Protein AF-A0A2V6W344-F1 (afdb_monomer)

Secondary structure (DSSP, 8-state):
--STT--S---PPP-----PPP-----------------------------------PPPPPP---------------------PPPPP-HHHHHHHHHHHS--SS-HHHHHTT--GGGTT-B-TT-SSBHHHHHHHHHHHHHHHHHHHH-TT--PPPTTGGGS--TT----HHHHHHHHHHHHHHHHHHHHHHH-TTS-SSSBPGGGTT-BHHHHHHHHHHHHHHHHHHHHHHHHHTT-S-TT-TT-

Sequence (248 aa):
MKCWTRSLTRSRSWSVNSAVSPFAARKMCPTTPRCVRTVRLQTRSRVASTNSTSDSSRQPWPSCMRRRDCCGDDVSRGDHAMAKAMPKMDARRLIHEVFTTESSHMSLDEAVADFPVGSINAKTPNVPFSFWHILEHIRIAQTDLLEYVQNAKHVSPSWPDGYWPKPDATTDAAGWKRTIATIKKDLKRIDQLLADPKVDIFAPVPFANGKSVLRCVFLAIDHNSYHLGEFGILRQTMNLWPRNRKDA

Foldseek 3Di:
DVPVPDPDPDDDDDDDPPDDDDDDDDDDDDDDDDDDDDDDDDDDDDDDDDDDDDDDDDDDDDDDDDDDDDDDDDDPPDPPPPPPPDPPPDVLVVVLCCLPPVDLPDDPCRLCPQFDQVQQQPAFPPGLGGLVQLLQLLLLLLVQLQCLQVPLPDDRADPPVRSTDDSPDDDGPVSSVVSSVSSVVSSVVLSVQSPDPVAPQCFQRVSNVGDGVVRSSVVSCVSNSVSSVVSNVSCVVVVRDDPPDPPD

Nearest PDB structures (foldseek):
  3cex-assembly1_A  TM=5.814E-01  e=1.372E-01  Enterococcus faecalis V583
  2rd9-assembly3_B  TM=4.451E-01  e=3.361E-01  Halalkalibacterium halodurans C-125
  5jo7-assembly1_A  TM=3.753E-01  e=9.801E+00  Hyoscyamus muticus

Mean predicted aligned error: 16.43 Å

Structure (mmCIF, N/CA/C/O backbone):
data_AF-A0A2V6W344-F1
#
_entry.id   AF-A0A2V6W344-F1
#
loop_
_atom_site.group_PDB
_atom_site.id
_atom_site.type_symbol
_atom_site.label_atom_id
_atom_site.label_alt_id
_atom_site.label_comp_id
_atom_site.label_asym_id
_atom_site.label_entity_id
_atom_site.label_seq_id
_atom_site.pdbx_PDB_ins_code
_atom_site.Cartn_x
_atom_site.Cartn_y
_atom_site.Cartn_z
_atom_site.occupancy
_atom_site.B_iso_or_equiv
_atom_site.auth_seq_id
_atom_site.auth_comp_id
_atom_site.auth_asym_id
_atom_site.auth_atom_id
_atom_site.pdbx_PDB_model_num
ATOM 1 N N . MET A 1 1 ? 3.906 6.774 16.914 1.00 48.97 1 MET A N 1
ATOM 2 C CA . MET A 1 1 ? 3.543 7.684 15.798 1.00 48.97 1 MET A CA 1
ATOM 3 C C . MET A 1 1 ? 4.056 9.120 15.993 1.00 48.97 1 MET A C 1
ATOM 5 O O . MET A 1 1 ? 3.271 10.008 16.302 1.00 48.97 1 MET A O 1
ATOM 9 N N . LYS A 1 2 ? 5.357 9.392 15.801 1.00 41.91 2 LYS A N 1
ATOM 10 C CA . LYS A 1 2 ? 5.852 10.788 15.697 1.00 41.91 2 LYS A CA 1
ATOM 11 C C . LYS A 1 2 ? 5.675 11.383 14.286 1.00 41.91 2 LYS A C 1
ATOM 13 O O . LYS A 1 2 ? 5.818 12.589 14.131 1.00 41.91 2 LYS A O 1
ATOM 18 N N . CYS A 1 3 ? 5.379 10.559 13.272 1.00 48.75 3 CYS A N 1
ATOM 19 C CA . CYS A 1 3 ? 5.330 10.994 11.874 1.00 48.75 3 CYS A CA 1
ATOM 20 C C . CYS A 1 3 ? 3.918 11.333 11.365 1.00 48.75 3 CYS A C 1
ATOM 22 O O . CYS A 1 3 ? 3.695 12.459 10.939 1.00 48.75 3 CYS A O 1
ATOM 24 N N . TRP A 1 4 ? 2.937 10.437 11.506 1.00 50.91 4 TRP A N 1
ATOM 25 C CA . TRP A 1 4 ? 1.566 10.631 10.994 1.00 50.91 4 TRP A CA 1
ATOM 26 C C . TRP A 1 4 ? 0.723 11.708 11.713 1.00 50.91 4 TRP A C 1
ATOM 28 O O . TRP A 1 4 ? -0.488 11.831 11.515 1.00 50.91 4 TRP A O 1
ATOM 38 N N . THR A 1 5 ? 1.348 12.453 12.619 1.00 46.34 5 THR A N 1
ATOM 39 C CA . THR A 1 5 ? 0.768 13.565 13.380 1.00 46.34 5 THR A CA 1
ATOM 40 C C . THR A 1 5 ? 1.392 14.912 13.014 1.00 46.34 5 THR A C 1
ATOM 42 O O . THR A 1 5 ? 0.962 15.930 13.555 1.00 46.34 5 THR A O 1
ATOM 45 N N . ARG A 1 6 ? 2.383 14.960 12.108 1.00 37.19 6 ARG A N 1
ATOM 46 C CA . ARG A 1 6 ? 3.096 16.198 11.768 1.00 37.19 6 ARG A CA 1
ATOM 47 C C . ARG A 1 6 ? 2.658 16.747 10.408 1.00 37.19 6 ARG A C 1
ATOM 49 O O . ARG A 1 6 ? 2.927 16.157 9.371 1.00 37.19 6 ARG A O 1
ATOM 56 N N . SER A 1 7 ? 1.996 17.901 10.465 1.00 32.28 7 SER A N 1
ATOM 57 C CA . SER A 1 7 ? 1.601 18.752 9.338 1.00 32.28 7 SER A CA 1
ATOM 58 C C . SER A 1 7 ? 2.765 19.054 8.374 1.00 32.28 7 SER A C 1
ATOM 60 O O . SER A 1 7 ? 3.912 19.173 8.810 1.00 32.28 7 SER A O 1
ATOM 62 N N . LEU A 1 8 ? 2.419 19.192 7.087 1.00 30.91 8 LEU A N 1
ATOM 63 C CA . LEU A 1 8 ? 3.160 19.446 5.830 1.00 30.91 8 LEU A CA 1
ATOM 64 C C . LEU A 1 8 ? 4.379 20.410 5.858 1.00 30.91 8 LEU A C 1
ATOM 66 O O . LEU A 1 8 ? 4.513 21.285 5.009 1.00 30.91 8 LEU A O 1
ATOM 70 N N . THR A 1 9 ? 5.319 20.277 6.792 1.00 31.09 9 THR A N 1
ATOM 71 C CA . THR A 1 9 ? 6.474 21.194 6.896 1.00 31.09 9 THR A CA 1
ATOM 72 C C . THR A 1 9 ? 7.769 20.476 7.272 1.00 31.09 9 THR A C 1
ATOM 74 O O . THR A 1 9 ? 8.367 20.731 8.315 1.00 31.09 9 THR A O 1
ATOM 77 N N . ARG A 1 10 ? 8.231 19.556 6.416 1.00 31.69 10 ARG A N 1
ATOM 78 C CA . ARG A 1 10 ? 9.669 19.316 6.158 1.00 31.69 10 ARG A CA 1
ATOM 79 C C . ARG A 1 10 ? 9.849 18.205 5.127 1.00 31.69 10 ARG A C 1
ATOM 81 O O . ARG A 1 10 ? 9.968 17.035 5.475 1.00 31.69 10 ARG A O 1
ATOM 88 N N . SER A 1 11 ? 9.963 18.589 3.862 1.00 32.84 11 SER A N 1
ATOM 89 C CA . SER A 1 11 ? 10.699 17.797 2.881 1.00 32.84 11 SER A CA 1
ATOM 90 C C . SER A 1 11 ? 12.162 17.739 3.331 1.00 32.84 11 SER A C 1
ATOM 92 O O . SER A 1 11 ? 12.839 18.770 3.372 1.00 32.84 11 SER A O 1
ATOM 94 N N . ARG A 1 12 ? 12.665 16.564 3.717 1.00 39.50 12 ARG A N 1
ATOM 95 C CA . ARG A 1 12 ? 14.115 16.359 3.786 1.00 39.50 12 ARG A CA 1
ATOM 96 C C . ARG A 1 12 ? 14.586 15.918 2.409 1.00 39.50 12 ARG A C 1
ATOM 98 O O . ARG A 1 12 ? 14.180 14.880 1.904 1.00 39.50 12 ARG A O 1
ATOM 105 N N . SER A 1 13 ? 15.426 16.763 1.827 1.00 33.03 13 SER A N 1
ATOM 106 C CA . SER A 1 13 ? 16.274 16.476 0.682 1.00 33.03 13 SER A CA 1
ATOM 107 C C . SER A 1 13 ? 17.075 15.203 0.929 1.00 33.03 13 SER A C 1
ATOM 109 O O . SER A 1 13 ? 17.738 15.074 1.961 1.00 33.03 13 SER A O 1
ATOM 111 N N . TRP A 1 14 ? 17.050 14.300 -0.042 1.00 34.78 14 TRP A N 1
ATOM 112 C CA . TRP A 1 14 ? 18.034 13.237 -0.153 1.00 34.78 14 TRP A CA 1
ATOM 113 C C . TRP A 1 14 ? 19.400 13.898 -0.365 1.00 34.78 14 TRP A C 1
ATOM 115 O O . TRP A 1 14 ? 19.587 14.645 -1.325 1.00 34.78 14 TRP A O 1
ATOM 125 N N . SER A 1 15 ? 20.339 13.699 0.559 1.00 28.23 15 SER A N 1
ATOM 126 C CA . SER A 1 15 ? 21.710 14.177 0.386 1.00 28.23 15 SER A CA 1
ATOM 127 C C . SER A 1 15 ? 22.373 13.373 -0.729 1.00 28.23 15 SER A C 1
ATOM 129 O O . SER A 1 15 ? 22.660 12.189 -0.568 1.00 28.23 15 SER A O 1
ATOM 131 N N . VAL A 1 16 ? 22.602 14.022 -1.868 1.00 32.81 16 VAL A N 1
ATOM 132 C CA . VAL A 1 16 ? 23.397 13.478 -2.968 1.00 32.81 16 VAL A CA 1
ATOM 133 C C . VAL A 1 16 ? 24.867 13.651 -2.586 1.00 32.81 16 VAL A C 1
ATOM 135 O O . VAL A 1 16 ? 25.392 14.761 -2.620 1.00 32.81 16 VAL A O 1
ATOM 138 N N . ASN A 1 17 ? 25.536 12.573 -2.179 1.00 28.73 17 ASN A N 1
ATOM 139 C CA . ASN A 1 17 ? 26.995 12.575 -2.082 1.00 28.73 17 ASN A CA 1
ATOM 140 C C . ASN A 1 17 ? 27.566 12.425 -3.496 1.00 28.73 17 ASN A C 1
ATOM 142 O O . ASN A 1 17 ? 27.770 11.315 -3.983 1.00 28.73 17 ASN A O 1
ATOM 146 N N . SER A 1 18 ? 27.818 13.551 -4.161 1.00 33.84 18 SER A N 1
ATOM 147 C CA . SER A 1 18 ? 28.642 13.581 -5.369 1.00 33.84 18 SER A CA 1
ATOM 148 C C . SER A 1 18 ? 30.110 13.468 -4.965 1.00 33.84 18 SER A C 1
ATOM 150 O O . SER A 1 18 ? 30.745 14.460 -4.611 1.00 33.84 18 SER A O 1
ATOM 152 N N . ALA A 1 19 ? 30.656 12.254 -5.005 1.00 30.78 19 ALA A N 1
ATOM 153 C CA . ALA A 1 19 ? 32.098 12.057 -4.998 1.00 30.78 19 ALA A CA 1
ATOM 154 C C . ALA A 1 19 ? 32.647 12.474 -6.371 1.00 30.78 19 ALA A C 1
ATOM 156 O O . ALA A 1 19 ? 32.418 11.809 -7.380 1.00 30.78 19 ALA A O 1
ATOM 157 N N . VAL A 1 20 ? 33.336 13.614 -6.410 1.00 33.03 20 VAL A N 1
ATOM 158 C CA . VAL A 1 20 ? 34.074 14.093 -7.582 1.00 33.03 20 VAL A CA 1
ATOM 159 C C . VAL A 1 20 ? 35.425 13.378 -7.603 1.00 33.03 20 VAL A C 1
ATOM 161 O O . VAL A 1 20 ? 36.194 13.498 -6.653 1.00 33.03 20 VAL A O 1
ATOM 164 N N . SER A 1 21 ? 35.715 12.645 -8.677 1.00 30.48 21 SER A N 1
ATOM 165 C CA . SER A 1 21 ? 37.052 12.104 -8.951 1.00 30.48 21 SER A CA 1
ATOM 166 C C . SER A 1 21 ? 37.760 12.994 -9.986 1.00 30.48 21 SER A C 1
ATOM 168 O O . SER A 1 21 ? 37.098 13.426 -10.936 1.00 30.48 21 SER A O 1
ATOM 170 N N . PRO A 1 22 ? 39.060 13.316 -9.836 1.00 34.31 22 PRO A N 1
ATOM 171 C CA . PRO A 1 22 ? 39.751 14.246 -10.720 1.00 34.31 22 PRO A CA 1
ATOM 172 C C . PRO A 1 22 ? 40.396 13.499 -11.893 1.00 34.31 22 PRO A C 1
ATOM 174 O O . PRO A 1 22 ? 41.110 12.520 -11.694 1.00 34.31 22 PRO A O 1
ATOM 177 N N . PHE A 1 23 ? 40.211 13.989 -13.120 1.00 30.78 23 PHE A N 1
ATOM 178 C CA . PHE A 1 23 ? 41.082 13.619 -14.236 1.00 30.78 23 PHE A CA 1
ATOM 179 C C . PHE A 1 23 ? 41.484 14.834 -15.071 1.00 30.78 23 PHE A C 1
ATOM 181 O O . PHE A 1 23 ? 40.772 15.830 -15.175 1.00 30.78 23 PHE A O 1
ATOM 188 N N . ALA A 1 24 ? 42.705 14.721 -15.580 1.00 31.44 24 ALA A N 1
ATOM 189 C CA . ALA A 1 24 ? 43.621 15.774 -15.964 1.00 31.44 24 ALA A CA 1
ATOM 190 C C . ALA A 1 24 ? 43.233 16.634 -17.179 1.00 31.44 24 ALA A C 1
ATOM 192 O O . ALA A 1 24 ? 42.532 16.230 -18.103 1.00 31.44 24 ALA A O 1
ATOM 193 N N . ALA A 1 25 ? 43.831 17.824 -17.153 1.00 29.73 25 ALA A N 1
ATOM 194 C CA . ALA A 1 25 ? 43.866 18.885 -18.144 1.00 29.73 25 ALA A CA 1
ATOM 195 C C . ALA A 1 25 ? 44.101 18.455 -19.606 1.00 29.73 25 ALA A C 1
ATOM 197 O O . ALA A 1 25 ? 45.044 17.727 -19.917 1.00 29.73 25 ALA A O 1
ATOM 198 N N . ARG A 1 26 ? 43.375 19.108 -20.525 1.00 35.50 26 ARG A N 1
ATOM 199 C CA . ARG A 1 26 ? 43.904 19.500 -21.840 1.00 35.50 26 ARG A CA 1
ATOM 200 C C . ARG A 1 26 ? 43.559 20.959 -22.145 1.00 35.50 26 ARG A C 1
ATOM 202 O O . ARG A 1 26 ? 42.475 21.441 -21.844 1.00 35.50 26 ARG A O 1
ATOM 209 N N . LYS A 1 27 ? 44.565 21.644 -22.691 1.00 34.59 27 LYS A N 1
ATOM 210 C CA . LYS A 1 27 ? 44.646 23.075 -23.008 1.00 34.59 27 LYS A CA 1
ATOM 211 C C . LYS A 1 27 ? 43.749 23.453 -24.193 1.00 34.59 27 LYS A C 1
ATOM 213 O O . LYS A 1 27 ? 43.779 22.751 -25.195 1.00 34.59 27 LYS A O 1
ATOM 218 N N . MET A 1 28 ? 43.118 24.627 -24.130 1.00 29.11 28 MET A N 1
ATOM 219 C CA . MET A 1 28 ? 42.847 25.495 -25.288 1.00 29.11 28 MET A CA 1
ATOM 220 C C . MET A 1 28 ? 42.706 26.955 -24.823 1.00 29.11 28 MET A C 1
ATOM 222 O O . MET A 1 28 ? 42.195 27.231 -23.742 1.00 29.11 28 MET A O 1
ATOM 226 N N . CYS A 1 29 ? 43.229 27.870 -25.633 1.00 29.61 29 CYS A N 1
ATOM 227 C CA . CYS A 1 29 ? 43.354 29.324 -25.451 1.00 29.61 29 CYS A CA 1
ATOM 228 C C . CYS A 1 29 ? 42.866 29.980 -26.775 1.00 29.61 29 CYS A C 1
ATOM 230 O O . CYS A 1 29 ? 42.893 29.275 -27.784 1.00 29.61 29 CYS A O 1
ATOM 232 N N . PRO A 1 30 ? 42.616 31.302 -26.896 1.00 48.22 30 PRO A N 1
ATOM 233 C CA . PRO A 1 30 ? 41.660 32.162 -26.175 1.00 48.22 30 PRO A CA 1
ATOM 234 C C . PRO A 1 30 ? 40.741 33.019 -27.111 1.00 48.22 30 PRO A C 1
ATOM 236 O O . PRO A 1 30 ? 40.926 33.042 -28.322 1.00 48.22 30 PRO A O 1
ATOM 239 N N . THR A 1 31 ? 39.847 33.830 -26.499 1.00 34.75 31 THR A N 1
ATOM 240 C CA . THR A 1 31 ? 39.093 35.025 -27.016 1.00 34.75 31 THR A CA 1
ATOM 241 C C . THR A 1 31 ? 37.870 34.762 -27.931 1.00 3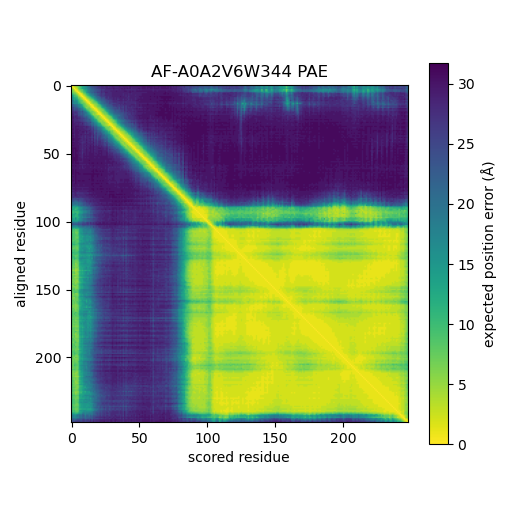4.75 31 THR A C 1
ATOM 243 O O . THR A 1 31 ? 37.946 33.894 -28.781 1.00 34.75 31 THR A O 1
ATOM 246 N N . THR A 1 32 ? 36.684 35.407 -27.869 1.00 35.38 32 THR A N 1
ATOM 247 C CA . THR A 1 32 ? 36.181 36.750 -27.435 1.00 35.38 32 THR A CA 1
ATOM 248 C C . THR A 1 32 ? 34.623 36.713 -27.181 1.00 35.38 32 THR A C 1
ATOM 250 O O . THR A 1 32 ? 34.060 35.622 -27.234 1.00 35.38 32 THR A O 1
ATOM 253 N N . PRO A 1 33 ? 33.900 37.805 -26.791 1.00 42.31 33 PRO A N 1
ATOM 254 C CA . PRO A 1 33 ? 32.984 37.793 -25.634 1.00 42.31 33 PRO A CA 1
ATOM 255 C C . PRO A 1 33 ? 31.452 37.704 -25.862 1.00 42.31 33 PRO A C 1
ATOM 257 O O . PRO A 1 33 ? 30.905 37.941 -26.933 1.00 42.31 33 PRO A O 1
ATOM 260 N N . ARG A 1 34 ? 30.790 37.436 -24.723 1.00 33.56 34 ARG A N 1
ATOM 261 C CA . ARG A 1 34 ? 29.357 37.478 -24.358 1.00 33.56 34 ARG A CA 1
ATOM 262 C C . ARG A 1 34 ? 28.524 38.635 -24.936 1.00 33.56 34 ARG A C 1
ATOM 264 O O . ARG A 1 34 ? 28.880 39.797 -24.777 1.00 33.56 34 ARG A O 1
ATOM 271 N N . CYS A 1 35 ? 27.281 38.309 -25.307 1.00 29.59 35 CYS A N 1
ATOM 272 C CA . CYS A 1 35 ? 26.122 39.199 -25.185 1.00 29.59 35 CYS A CA 1
ATOM 273 C C . CYS A 1 35 ? 25.110 38.551 -24.219 1.00 29.59 35 CYS A C 1
ATOM 275 O O . CYS A 1 35 ? 24.484 37.545 -24.546 1.00 29.59 35 CYS A O 1
ATOM 277 N N . VAL A 1 36 ? 24.998 39.076 -22.994 1.00 35.88 36 VAL A N 1
ATOM 278 C CA . VAL A 1 36 ? 24.001 38.648 -21.997 1.00 35.88 36 VAL A CA 1
ATOM 279 C C . VAL A 1 36 ? 22.926 39.724 -21.945 1.00 35.88 36 VAL A C 1
ATOM 281 O O . VAL A 1 36 ? 23.195 40.854 -21.545 1.00 35.88 36 VAL A O 1
ATOM 284 N N . ARG A 1 37 ? 21.706 39.375 -22.353 1.00 33.53 37 ARG A N 1
ATOM 285 C CA . ARG A 1 37 ? 20.537 40.249 -22.263 1.00 33.53 37 ARG A CA 1
ATOM 286 C C . ARG A 1 37 ? 19.910 40.057 -20.880 1.00 33.53 37 ARG A C 1
ATOM 288 O O . ARG A 1 37 ? 19.351 39.007 -20.583 1.00 33.53 37 ARG A O 1
ATOM 295 N N . THR A 1 38 ? 20.059 41.050 -20.012 1.00 36.12 38 THR A N 1
ATOM 296 C CA . THR A 1 38 ? 19.431 41.100 -18.689 1.00 36.12 38 THR A CA 1
ATOM 297 C C . THR A 1 38 ? 17.943 41.423 -18.828 1.00 36.12 38 THR A C 1
ATOM 299 O O . THR A 1 38 ? 17.567 42.455 -19.379 1.00 36.12 38 THR A O 1
ATOM 302 N N . VAL A 1 39 ? 17.076 40.552 -18.305 1.00 36.91 39 VAL A N 1
ATOM 303 C CA . VAL A 1 39 ? 15.659 40.868 -18.073 1.00 36.91 39 VAL A CA 1
ATOM 304 C C . VAL A 1 39 ? 15.537 41.376 -16.639 1.00 36.91 39 VAL A C 1
ATOM 306 O O . VAL A 1 39 ? 15.785 40.647 -15.682 1.00 36.91 39 VAL A O 1
ATOM 309 N N . ARG A 1 40 ? 15.205 42.661 -16.492 1.00 35.19 40 ARG A N 1
ATOM 310 C CA . ARG A 1 40 ? 15.004 43.331 -15.204 1.00 35.19 40 ARG A CA 1
ATOM 311 C C . ARG A 1 40 ? 13.533 43.180 -14.805 1.00 35.19 40 ARG A C 1
ATOM 313 O O . ARG A 1 40 ? 12.674 43.839 -15.380 1.00 35.19 40 ARG A O 1
ATOM 320 N N . LEU A 1 41 ? 13.243 42.318 -13.832 1.00 35.22 41 LEU A N 1
ATOM 321 C CA . LEU A 1 41 ? 11.931 42.253 -13.178 1.00 35.22 41 LEU A CA 1
ATOM 322 C C . LEU A 1 41 ? 11.770 43.484 -12.273 1.00 35.22 41 LEU A C 1
ATOM 324 O O . LEU A 1 41 ? 12.526 43.664 -11.321 1.00 35.22 41 LEU A O 1
ATOM 328 N N . GLN A 1 42 ? 10.808 44.352 -12.589 1.00 35.69 42 GLN A N 1
ATOM 329 C CA . GLN A 1 42 ? 10.379 45.430 -11.697 1.00 35.69 42 GLN A CA 1
ATOM 330 C C . GLN A 1 42 ? 9.402 44.866 -10.662 1.00 35.69 42 GLN A C 1
ATOM 332 O O . GLN A 1 42 ? 8.286 44.475 -10.995 1.00 35.69 42 GLN A O 1
ATOM 337 N N . THR A 1 43 ? 9.806 44.862 -9.396 1.00 35.62 43 THR A N 1
ATOM 338 C CA . THR A 1 43 ? 8.914 44.684 -8.251 1.00 35.62 43 THR A CA 1
ATOM 339 C C . THR A 1 43 ? 8.293 46.037 -7.897 1.00 35.62 43 THR A C 1
ATOM 341 O O . THR A 1 43 ? 8.991 47.000 -7.584 1.00 35.62 43 THR A O 1
ATOM 344 N N . ARG A 1 44 ? 6.960 46.143 -7.957 1.00 35.00 44 ARG A N 1
ATOM 345 C CA . ARG A 1 44 ? 6.225 47.271 -7.368 1.00 35.00 44 ARG A CA 1
ATOM 346 C C . ARG A 1 44 ? 5.773 46.880 -5.964 1.00 35.00 44 ARG A C 1
ATOM 348 O O . ARG A 1 44 ? 4.747 46.231 -5.806 1.00 35.00 44 ARG A O 1
ATOM 355 N N . SER A 1 45 ? 6.519 47.325 -4.957 1.00 32.56 45 SER A N 1
ATOM 356 C CA . SER A 1 45 ? 6.004 47.480 -3.595 1.00 32.56 45 SER A CA 1
ATOM 357 C C . SER A 1 45 ? 5.307 48.835 -3.489 1.00 32.56 45 SER A C 1
ATOM 359 O O . SER A 1 45 ? 5.911 49.867 -3.780 1.00 32.56 45 SER A O 1
ATOM 361 N N . ARG A 1 46 ? 4.048 48.852 -3.046 1.00 33.34 46 ARG A N 1
ATOM 362 C CA . ARG A 1 46 ? 3.437 50.039 -2.437 1.00 33.34 46 ARG A CA 1
ATOM 363 C C . ARG A 1 46 ? 3.000 49.672 -1.028 1.00 33.34 46 ARG A C 1
ATOM 365 O O . ARG A 1 46 ? 2.057 48.916 -0.840 1.00 33.34 46 ARG A O 1
ATOM 372 N N . VAL A 1 47 ? 3.731 50.219 -0.065 1.00 35.19 47 VAL A N 1
ATOM 373 C CA . VAL A 1 47 ? 3.314 50.375 1.327 1.00 35.19 47 VAL A CA 1
ATOM 374 C C . VAL A 1 47 ? 2.669 51.754 1.435 1.00 35.19 47 VAL A C 1
ATOM 376 O O . VAL A 1 47 ? 3.239 52.727 0.944 1.00 35.19 47 VAL A O 1
ATOM 379 N N . ALA A 1 48 ? 1.513 51.838 2.089 1.00 34.62 48 ALA A N 1
ATOM 380 C CA . ALA A 1 48 ? 0.976 53.085 2.619 1.00 34.62 48 ALA A CA 1
ATOM 381 C C . ALA A 1 48 ? 0.394 52.831 4.022 1.00 34.62 48 ALA A C 1
ATOM 383 O O . ALA A 1 48 ? -0.673 52.2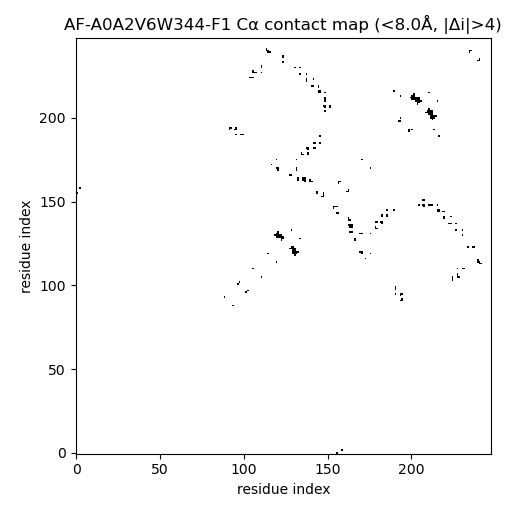50 4.188 1.00 34.62 48 ALA A O 1
ATOM 384 N N . SER A 1 49 ? 1.188 53.245 5.008 1.00 32.81 49 SER A N 1
ATOM 385 C CA . SER A 1 49 ? 0.830 53.819 6.319 1.00 32.81 49 SER A CA 1
ATOM 386 C C . SER A 1 49 ? -0.224 54.942 6.131 1.00 32.81 49 SER A C 1
ATOM 388 O O . SER A 1 49 ? -0.199 55.565 5.076 1.00 32.81 49 SER A O 1
ATOM 390 N N . THR A 1 50 ? -1.157 55.342 7.009 1.00 35.66 50 THR A N 1
ATOM 391 C CA . THR A 1 50 ? -1.405 55.188 8.458 1.00 35.66 50 THR A CA 1
ATOM 392 C C . THR A 1 50 ? -2.795 55.771 8.802 1.00 35.66 50 THR A C 1
ATOM 394 O O . THR A 1 50 ? -3.244 56.691 8.129 1.00 35.66 50 THR A O 1
ATOM 397 N N . ASN A 1 51 ? -3.348 55.306 9.929 1.00 32.97 51 ASN A N 1
ATOM 398 C CA . ASN A 1 51 ? -4.177 55.981 10.950 1.00 32.97 51 ASN A CA 1
ATOM 399 C C . ASN A 1 51 ? -5.613 56.509 10.705 1.00 32.97 51 ASN A C 1
ATOM 401 O O . ASN A 1 51 ? -5.844 57.518 10.057 1.00 32.97 51 ASN A O 1
ATOM 405 N N . SER A 1 52 ? -6.518 55.853 11.454 1.00 33.28 52 SER A N 1
ATOM 406 C CA . SER A 1 52 ? -7.550 56.361 12.383 1.00 33.28 52 SER A CA 1
ATOM 407 C C . SER A 1 52 ? -8.530 57.451 11.940 1.00 33.28 52 SER A C 1
ATOM 409 O O . SER A 1 52 ? -8.148 58.596 11.737 1.00 33.28 52 SER A O 1
ATOM 411 N N . THR A 1 53 ? -9.824 57.154 12.060 1.00 35.53 53 THR A N 1
ATOM 412 C CA . THR A 1 53 ? -10.716 57.799 13.045 1.00 35.53 53 THR A CA 1
ATOM 413 C C . THR A 1 53 ? -12.030 57.019 13.142 1.00 35.53 53 THR A C 1
ATOM 415 O O . THR A 1 53 ? -12.528 56.460 12.170 1.00 35.53 53 THR A O 1
ATOM 418 N N . SER A 1 54 ? -12.532 56.924 14.367 1.00 38.19 54 SER A N 1
ATOM 419 C CA . SER A 1 54 ? -13.850 56.432 14.749 1.00 38.19 54 SER A CA 1
ATOM 420 C C . SER A 1 54 ? -14.950 57.374 14.263 1.00 38.19 54 SER A C 1
ATOM 422 O O . SER A 1 54 ? -14.830 58.572 14.509 1.00 38.19 54 SER A O 1
ATOM 424 N N . ASP A 1 55 ? -16.052 56.849 13.727 1.00 37.12 55 ASP A N 1
ATOM 425 C CA . ASP A 1 55 ? -17.340 57.523 13.889 1.00 37.12 55 ASP A CA 1
ATOM 426 C C . ASP A 1 55 ? -18.517 56.540 13.915 1.00 37.12 55 ASP A C 1
ATOM 428 O O . ASP A 1 55 ? -18.629 55.584 13.145 1.00 37.12 55 ASP A O 1
ATOM 432 N N . SER A 1 56 ? -19.361 56.797 14.896 1.00 35.12 56 SER A N 1
ATOM 433 C CA . SER A 1 56 ? -20.592 56.142 15.270 1.00 35.12 56 SER A CA 1
ATOM 434 C C . SER A 1 56 ? -21.759 56.637 14.421 1.00 35.12 56 SER A C 1
ATOM 436 O O . SER A 1 56 ? -22.079 57.817 14.441 1.00 35.12 56 SER A O 1
ATOM 438 N N . SER A 1 57 ? -22.512 55.736 13.796 1.00 38.75 57 SER A N 1
ATOM 439 C CA . SER A 1 57 ? -23.949 55.972 13.594 1.00 38.75 57 SER A CA 1
ATOM 440 C C . SER A 1 57 ? -24.687 54.668 13.301 1.00 38.75 57 SER A C 1
ATOM 442 O O . SER A 1 57 ? -24.635 54.088 12.221 1.00 38.75 57 SER A O 1
ATOM 444 N N . ARG A 1 58 ? -25.391 54.193 14.331 1.00 36.84 58 ARG A N 1
ATOM 445 C CA . ARG A 1 58 ? -26.424 53.162 14.238 1.00 36.84 58 ARG A CA 1
ATOM 446 C C . ARG A 1 58 ? -27.632 53.766 13.520 1.00 36.84 58 ARG A C 1
ATOM 448 O O . ARG A 1 58 ? -28.203 54.734 14.012 1.00 36.84 58 ARG A O 1
ATOM 455 N N . GLN A 1 59 ? -28.038 53.174 12.404 1.00 38.75 59 GLN A N 1
ATOM 456 C CA . GLN A 1 59 ? -29.321 53.449 11.755 1.00 38.75 59 GLN A CA 1
ATOM 457 C C . GLN A 1 59 ? -30.376 52.475 12.325 1.00 38.75 59 GLN A C 1
ATOM 459 O O . GLN A 1 59 ? -30.148 51.262 12.282 1.00 38.75 59 GLN A O 1
ATOM 464 N N . PRO A 1 60 ? -31.486 52.956 12.914 1.00 45.88 60 PRO A N 1
ATOM 465 C CA . PRO A 1 60 ? -32.516 52.101 13.496 1.00 45.88 60 PRO A CA 1
ATOM 466 C C . PRO A 1 60 ? -33.562 51.652 12.464 1.00 45.88 60 PRO A C 1
ATOM 468 O O . PRO A 1 60 ? -33.959 52.400 11.575 1.00 45.88 60 PRO A O 1
ATOM 471 N N . TRP A 1 61 ? -34.044 50.421 12.636 1.00 34.00 61 TRP A N 1
ATOM 472 C CA . TRP A 1 61 ? -35.178 49.849 11.908 1.00 34.00 61 TRP A CA 1
ATOM 473 C C . TRP A 1 61 ? -36.492 50.506 12.365 1.00 34.00 61 TRP A C 1
ATOM 475 O O . TRP A 1 61 ? -36.701 50.632 13.576 1.00 34.00 61 TRP A O 1
ATOM 485 N N . PRO A 1 62 ? -37.407 50.898 11.460 1.00 39.84 62 PRO A N 1
ATOM 486 C CA . PRO A 1 62 ? -38.672 51.486 11.868 1.00 39.84 62 PRO A CA 1
ATOM 487 C C . PRO A 1 62 ? -39.628 50.406 12.385 1.00 39.84 62 PRO A C 1
ATOM 489 O O . PRO A 1 62 ? -40.065 49.516 11.658 1.00 39.84 62 PRO A O 1
ATOM 492 N N . SER A 1 63 ? -39.988 50.521 13.662 1.00 39.66 63 SER A N 1
ATOM 493 C CA . SER A 1 63 ? -41.156 49.866 14.238 1.00 39.66 63 SER A CA 1
ATOM 494 C C . SER A 1 63 ? -42.422 50.609 13.815 1.00 39.66 63 SER A C 1
ATOM 496 O O . SER A 1 63 ? -42.517 51.815 14.053 1.00 39.66 63 SER A O 1
ATOM 498 N N . CYS A 1 64 ? -43.435 49.905 13.315 1.00 34.50 64 CYS A N 1
ATOM 499 C CA . CYS A 1 64 ? -44.807 50.390 13.410 1.00 34.50 64 CYS A CA 1
ATOM 500 C C . CYS A 1 64 ? -45.813 49.251 13.606 1.00 34.50 64 CYS A C 1
ATOM 502 O O . CYS A 1 64 ? -46.011 48.402 12.751 1.00 34.50 64 CYS A O 1
ATOM 504 N N . MET A 1 65 ? -46.455 49.341 14.772 1.00 34.38 65 MET A N 1
ATOM 505 C CA . MET A 1 65 ? -47.877 49.122 15.032 1.00 34.38 65 MET A CA 1
ATOM 506 C C . MET A 1 65 ? -48.474 47.713 14.926 1.00 34.38 65 MET A C 1
ATOM 508 O O . MET A 1 65 ? -48.850 47.207 13.877 1.00 34.38 65 MET A O 1
ATOM 512 N N . ARG A 1 66 ? -48.753 47.197 16.131 1.00 43.59 66 ARG A N 1
ATOM 513 C CA . ARG A 1 66 ? -49.962 46.444 16.487 1.00 43.59 66 ARG A CA 1
ATOM 514 C C . ARG A 1 66 ? -51.196 46.910 15.697 1.00 43.59 66 ARG A C 1
ATOM 516 O O . ARG A 1 66 ? -51.641 48.041 15.880 1.00 43.59 66 ARG A O 1
ATOM 523 N N . ARG A 1 67 ? -51.851 45.974 15.013 1.00 40.53 67 ARG A N 1
ATOM 524 C CA . ARG A 1 67 ? -53.315 45.876 15.006 1.00 40.53 67 ARG A CA 1
ATOM 525 C C . ARG A 1 67 ? -53.721 44.441 15.313 1.00 40.53 67 ARG A C 1
ATOM 527 O O . ARG A 1 67 ? -53.232 43.500 14.699 1.00 40.53 67 ARG A O 1
ATOM 534 N N . ARG A 1 68 ? -54.565 44.328 16.334 1.00 38.72 68 ARG A N 1
ATOM 535 C CA . ARG A 1 68 ? -55.391 43.167 16.638 1.00 38.72 68 ARG A CA 1
ATOM 536 C C . ARG A 1 68 ? -56.626 43.196 15.739 1.00 38.72 68 ARG A C 1
ATOM 538 O O . ARG A 1 68 ? -57.099 44.280 15.408 1.00 38.72 68 ARG A O 1
ATOM 545 N N . ASP A 1 69 ? -57.103 41.986 15.481 1.00 40.59 69 ASP A N 1
ATOM 546 C CA . ASP A 1 69 ? -58.458 41.592 15.097 1.00 40.59 69 ASP A CA 1
ATOM 547 C C . ASP A 1 69 ? -58.905 41.893 13.660 1.00 40.59 69 ASP A C 1
ATOM 549 O O . ASP A 1 69 ? -59.084 43.042 13.272 1.00 40.59 69 ASP A O 1
ATOM 553 N N . CYS A 1 70 ? -59.116 40.817 12.893 1.00 38.94 70 CYS A N 1
ATOM 554 C CA . CYS A 1 70 ? -60.414 40.459 12.307 1.00 38.94 70 CYS A CA 1
ATOM 555 C C . CYS A 1 70 ? -60.359 39.002 11.808 1.00 38.94 70 CYS A C 1
ATOM 557 O O . CYS A 1 70 ? -59.416 38.596 11.135 1.00 38.94 70 CYS A O 1
ATOM 559 N N . CYS A 1 71 ? -61.352 38.216 12.218 1.00 37.38 71 CYS A N 1
ATOM 560 C CA . CYS A 1 71 ? -61.520 36.794 11.925 1.00 37.38 71 CYS A CA 1
ATOM 561 C C . CYS A 1 71 ? -62.059 36.537 10.505 1.00 37.38 71 CYS A C 1
ATOM 563 O O . CYS A 1 71 ? -62.714 37.408 9.936 1.00 37.38 71 CYS A O 1
ATOM 565 N N . GLY A 1 72 ? -61.867 35.293 10.043 1.00 32.06 72 GLY A N 1
ATOM 566 C CA . GLY A 1 72 ? -62.549 34.637 8.915 1.00 32.06 72 GLY A CA 1
ATOM 567 C C . GLY A 1 72 ? -61.652 34.499 7.680 1.00 32.06 72 GLY A C 1
ATOM 568 O O . GLY A 1 72 ? -60.942 35.432 7.332 1.00 32.06 72 GLY A O 1
ATOM 569 N N . ASP A 1 73 ? -61.575 33.392 6.954 1.00 40.22 73 ASP A N 1
ATOM 570 C CA . ASP A 1 73 ? -62.128 32.044 7.063 1.00 40.22 73 ASP A CA 1
ATOM 571 C C . ASP A 1 73 ? -61.247 31.143 6.173 1.00 40.22 73 ASP A C 1
ATOM 573 O O . ASP A 1 73 ? -60.568 31.627 5.269 1.00 40.22 73 ASP A O 1
ATOM 577 N N . ASP A 1 74 ? -61.290 29.839 6.438 1.00 45.72 74 ASP A N 1
ATOM 578 C CA . ASP A 1 74 ? -60.908 28.756 5.525 1.00 45.72 74 ASP A CA 1
ATOM 579 C C . ASP A 1 74 ? -59.457 28.715 5.003 1.00 45.72 74 ASP A C 1
ATOM 581 O O . ASP A 1 74 ? -59.127 29.114 3.887 1.00 45.72 74 ASP A O 1
ATOM 585 N N . VAL A 1 75 ? -58.588 28.075 5.788 1.00 42.94 75 VAL A N 1
ATOM 586 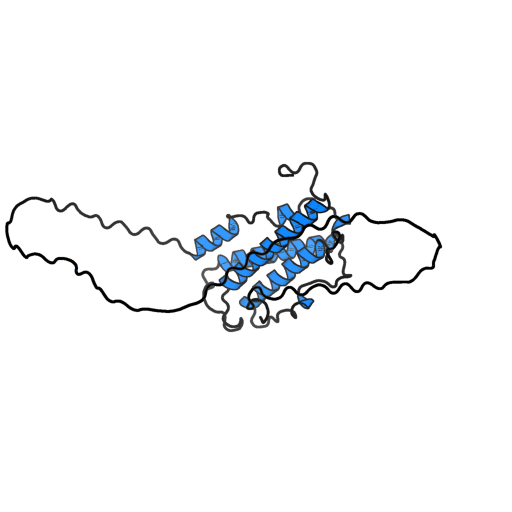C CA . VAL A 1 75 ? -57.524 27.259 5.199 1.00 42.94 75 VAL A CA 1
ATOM 587 C C . VAL A 1 75 ? -57.627 25.883 5.826 1.00 42.94 75 VAL A C 1
ATOM 589 O O . VAL A 1 75 ? -57.183 25.647 6.953 1.00 42.94 75 VAL A O 1
ATOM 592 N N . SER A 1 76 ? -58.273 24.990 5.081 1.00 42.47 76 SER A N 1
ATOM 593 C CA . SER A 1 76 ? -58.141 23.540 5.178 1.00 42.47 76 SER A CA 1
ATOM 594 C C . SER A 1 76 ? -56.801 23.148 5.809 1.00 42.47 76 SER A C 1
ATOM 596 O O . SER A 1 76 ? -55.735 23.412 5.249 1.00 42.47 76 SER A O 1
ATOM 598 N N . ARG A 1 77 ? -56.862 22.516 6.989 1.00 45.34 77 ARG A N 1
ATOM 599 C CA . ARG A 1 77 ? -55.743 21.772 7.574 1.00 45.34 77 ARG A CA 1
ATOM 600 C C . ARG A 1 77 ? -55.396 20.649 6.603 1.00 45.34 77 ARG A C 1
ATOM 602 O O . ARG A 1 77 ? -55.895 19.539 6.728 1.00 45.34 77 ARG A O 1
ATOM 609 N N . GLY A 1 78 ? -54.581 20.968 5.604 1.00 41.75 78 GLY A N 1
ATOM 610 C CA . GLY A 1 78 ? -53.877 19.971 4.830 1.00 41.75 78 GLY A CA 1
ATOM 611 C C . GLY A 1 78 ? -53.018 19.204 5.814 1.00 41.75 78 GLY A C 1
ATOM 612 O O . GLY A 1 78 ? -52.181 19.800 6.495 1.00 41.75 78 GLY A O 1
ATOM 613 N N . ASP A 1 79 ? -53.276 17.907 5.921 1.00 50.34 79 ASP A N 1
ATOM 614 C CA . ASP A 1 79 ? -52.417 16.965 6.609 1.00 50.34 79 ASP A CA 1
ATOM 615 C C . ASP A 1 79 ? -50.989 17.180 6.106 1.00 50.34 79 ASP A C 1
ATOM 617 O O . ASP A 1 79 ? -50.597 16.722 5.031 1.00 50.34 79 ASP A O 1
ATOM 621 N N . HIS A 1 80 ? -50.190 17.916 6.879 1.00 51.81 80 HIS A N 1
ATOM 622 C CA . HIS A 1 80 ? -48.747 17.883 6.758 1.00 51.81 80 HIS A CA 1
ATOM 623 C C . HIS A 1 80 ? -48.331 16.500 7.236 1.00 51.81 80 HIS A C 1
ATOM 625 O O . HIS A 1 80 ? -47.927 16.312 8.385 1.00 51.81 80 HIS A O 1
ATOM 631 N N . ALA A 1 81 ? -48.497 15.518 6.348 1.00 54.78 81 ALA A N 1
ATOM 632 C CA . ALA A 1 81 ? -47.866 14.226 6.449 1.00 54.78 81 ALA A CA 1
ATOM 633 C C . ALA A 1 81 ? -46.406 14.507 6.792 1.00 54.78 81 ALA A C 1
ATOM 635 O O . ALA A 1 81 ? -45.669 15.081 5.988 1.00 54.78 81 ALA A O 1
ATOM 636 N N . MET A 1 82 ? -46.041 14.191 8.036 1.00 57.16 82 MET A N 1
ATOM 637 C CA . MET A 1 82 ? -44.679 14.271 8.536 1.00 57.16 82 MET A CA 1
ATOM 638 C C . MET A 1 82 ? -43.798 13.647 7.465 1.00 57.16 82 MET A C 1
ATOM 640 O O . MET A 1 82 ? -43.934 12.450 7.201 1.00 57.16 82 MET A O 1
ATOM 644 N N . ALA A 1 83 ? -42.971 14.457 6.797 1.00 63.12 83 ALA A N 1
ATOM 645 C CA . ALA A 1 83 ? -42.035 13.959 5.806 1.00 63.12 83 ALA A CA 1
ATOM 646 C C . ALA A 1 83 ? -41.257 12.835 6.488 1.00 63.12 83 ALA A C 1
ATOM 648 O O . ALA A 1 83 ? -40.520 13.076 7.447 1.00 63.12 83 ALA A O 1
ATOM 649 N N . LYS A 1 84 ? -41.534 11.591 6.081 1.00 62.47 84 LYS A N 1
ATOM 650 C CA . LYS A 1 84 ? -40.977 10.403 6.718 1.00 62.47 84 LYS A CA 1
ATOM 651 C C . LYS A 1 84 ? -39.469 10.571 6.648 1.00 62.47 84 LYS A C 1
ATOM 653 O O . LYS A 1 84 ? -38.924 10.618 5.547 1.00 62.47 84 LYS A O 1
ATOM 658 N N . ALA A 1 85 ? -38.826 10.747 7.804 1.00 65.06 85 ALA A N 1
ATOM 659 C CA . ALA A 1 85 ? -37.390 10.952 7.868 1.00 65.06 85 ALA A CA 1
ATOM 660 C C . ALA A 1 85 ? -36.736 9.833 7.058 1.00 65.06 85 ALA A C 1
ATOM 662 O O . ALA A 1 85 ? -36.946 8.652 7.353 1.00 65.06 85 ALA A O 1
ATOM 663 N N . MET A 1 86 ? -36.020 10.200 5.991 1.00 62.00 86 MET A N 1
ATOM 664 C CA . MET A 1 86 ? -35.294 9.206 5.218 1.00 62.00 86 MET A CA 1
ATOM 665 C C . MET A 1 86 ? -34.360 8.481 6.189 1.00 62.00 86 MET A C 1
ATOM 667 O O . MET A 1 86 ? -33.728 9.144 7.022 1.00 62.00 86 MET A O 1
ATOM 671 N N . PRO A 1 87 ? -34.302 7.140 6.151 1.00 73.56 87 PRO A N 1
ATOM 672 C CA . PRO A 1 87 ? -33.400 6.413 7.023 1.00 73.56 87 PRO A CA 1
ATOM 673 C C . PRO A 1 87 ? -31.987 6.943 6.777 1.00 73.56 87 PRO A C 1
ATOM 675 O O . PRO A 1 87 ? -31.518 6.958 5.638 1.00 73.56 87 PRO A O 1
ATOM 678 N N . LYS A 1 88 ? -31.332 7.436 7.836 1.00 73.25 88 LYS A N 1
ATOM 679 C CA . LYS A 1 88 ? -29.925 7.840 7.757 1.00 73.25 88 LYS A CA 1
ATOM 680 C C . LYS A 1 88 ? -29.145 6.647 7.217 1.00 73.25 88 LYS A C 1
ATOM 682 O O . LYS A 1 88 ? -29.260 5.554 7.769 1.00 73.25 88 LYS A O 1
ATOM 687 N N . MET A 1 89 ? -28.388 6.851 6.138 1.00 73.81 89 MET A N 1
ATOM 688 C CA . MET A 1 89 ? -27.487 5.815 5.645 1.00 73.81 89 MET A CA 1
ATOM 689 C C . MET A 1 89 ? -26.539 5.413 6.771 1.00 73.81 89 MET A C 1
ATOM 691 O O . MET A 1 89 ? -26.021 6.266 7.495 1.00 73.81 89 MET A O 1
ATOM 695 N N . ASP A 1 90 ? -26.332 4.109 6.915 1.00 85.81 90 ASP A N 1
ATOM 696 C CA . ASP A 1 90 ? -25.320 3.586 7.815 1.00 85.81 90 ASP A CA 1
ATOM 697 C C . ASP A 1 90 ? -23.948 4.077 7.335 1.00 85.81 90 ASP A C 1
ATOM 699 O O . ASP A 1 90 ? -23.480 3.703 6.257 1.00 85.81 90 ASP A O 1
ATOM 703 N N . ALA A 1 91 ? -23.319 4.944 8.133 1.00 84.62 91 ALA A N 1
ATOM 704 C CA . ALA A 1 91 ? -22.014 5.516 7.827 1.00 84.62 91 ALA A CA 1
ATOM 705 C C . ALA A 1 91 ? -20.968 4.422 7.589 1.00 84.62 91 ALA A C 1
ATOM 707 O O . ALA A 1 91 ? -20.105 4.583 6.732 1.00 84.62 91 ALA A O 1
ATOM 708 N N . ARG A 1 92 ? -21.070 3.291 8.298 1.00 84.25 92 ARG A N 1
ATOM 709 C CA . ARG A 1 92 ? -20.170 2.155 8.112 1.00 84.25 92 ARG A CA 1
ATOM 710 C C . ARG A 1 92 ? -20.333 1.547 6.727 1.00 84.25 92 ARG A C 1
ATOM 712 O O . ARG A 1 92 ? -19.338 1.339 6.041 1.00 84.25 92 ARG A O 1
ATOM 719 N N . ARG A 1 93 ? -21.578 1.300 6.312 1.00 83.44 93 ARG A N 1
ATOM 720 C CA . ARG A 1 93 ? -21.888 0.790 4.974 1.00 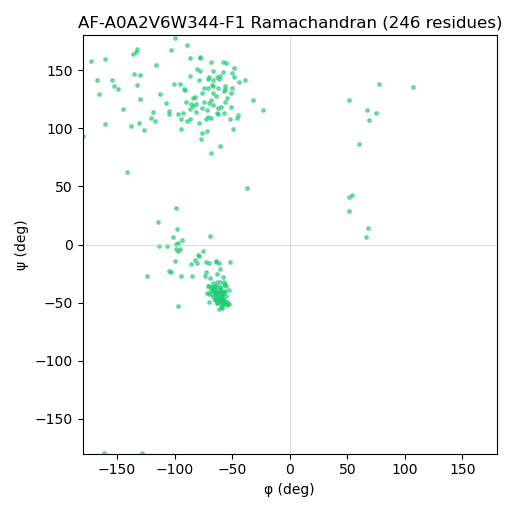83.44 93 ARG A CA 1
ATOM 721 C C . ARG A 1 93 ? -21.396 1.744 3.889 1.00 83.44 93 ARG A C 1
ATOM 723 O O . ARG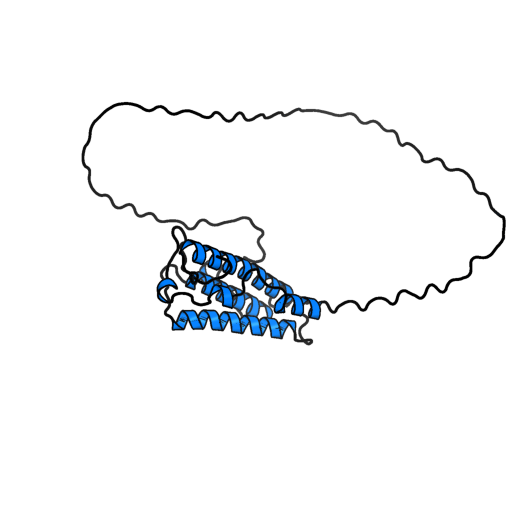 A 1 93 ? -20.769 1.281 2.950 1.00 83.44 93 ARG A O 1
ATOM 730 N N . LEU A 1 94 ? -21.637 3.046 4.043 1.00 84.12 94 LEU A N 1
ATOM 731 C CA . LEU A 1 94 ? -21.149 4.072 3.114 1.00 84.12 94 LEU A CA 1
ATOM 732 C C . LEU A 1 94 ? -19.626 4.068 2.996 1.00 84.12 94 LEU A C 1
ATOM 734 O O . LEU A 1 94 ? -19.094 4.082 1.894 1.00 84.12 94 LEU A O 1
ATOM 738 N N . ILE A 1 95 ? -18.926 4.039 4.132 1.00 85.00 95 ILE A N 1
ATOM 739 C CA . ILE A 1 95 ? -17.465 3.963 4.166 1.00 85.00 95 ILE A CA 1
ATOM 740 C C . ILE A 1 95 ? -17.018 2.689 3.450 1.00 85.00 95 ILE A C 1
ATOM 742 O O . ILE A 1 95 ? -16.231 2.760 2.524 1.00 85.00 95 ILE A O 1
ATOM 746 N N . HIS A 1 96 ? -17.559 1.531 3.810 1.00 80.38 96 HIS A N 1
ATOM 747 C CA . HIS A 1 96 ? -17.206 0.273 3.159 1.00 80.38 96 HIS A CA 1
ATOM 748 C C . HIS A 1 96 ? -17.467 0.292 1.641 1.00 80.38 96 HIS A C 1
ATOM 750 O O . HIS A 1 96 ? -16.643 -0.180 0.864 1.00 80.38 96 HIS A O 1
ATOM 756 N N . GLU A 1 97 ? -18.593 0.852 1.201 1.00 79.62 97 GLU A N 1
ATOM 757 C CA . GLU A 1 97 ? -18.935 1.009 -0.215 1.00 79.62 97 GLU A CA 1
ATOM 758 C C . GLU A 1 97 ? -17.915 1.894 -0.934 1.00 79.62 97 GLU A C 1
ATOM 760 O O . GLU A 1 97 ? -17.248 1.413 -1.840 1.00 79.62 97 GLU A O 1
ATOM 765 N N . VAL A 1 98 ? -17.666 3.118 -0.454 1.00 76.75 98 VAL A N 1
ATOM 766 C CA . VAL A 1 98 ? -16.646 4.017 -1.030 1.00 76.75 98 VAL A CA 1
ATOM 767 C C . VAL A 1 98 ? -15.287 3.320 -1.136 1.00 76.75 98 VAL A C 1
ATOM 769 O O . VAL A 1 98 ? -14.595 3.444 -2.137 1.00 76.75 98 VAL A O 1
ATOM 772 N N . PHE A 1 99 ? -14.918 2.521 -0.139 1.00 73.69 99 PHE A N 1
ATOM 773 C CA . PHE A 1 99 ? -13.656 1.784 -0.136 1.00 73.69 99 PHE A CA 1
ATOM 774 C C . PHE A 1 99 ? -13.574 0.649 -1.156 1.00 73.69 99 PHE A C 1
ATOM 776 O O . PHE A 1 99 ? -12.475 0.281 -1.570 1.00 73.69 99 PHE A O 1
ATOM 783 N N . THR A 1 100 ? -14.709 0.054 -1.511 1.00 68.69 100 THR A N 1
ATOM 784 C CA . THR A 1 100 ? -14.771 -1.135 -2.369 1.00 68.69 100 THR A CA 1
ATOM 785 C C . THR A 1 100 ? -15.184 -0.811 -3.800 1.00 68.69 100 THR A C 1
ATOM 787 O O . THR A 1 100 ? -14.839 -1.572 -4.704 1.00 68.69 100 THR A O 1
ATOM 790 N N . THR A 1 101 ? -15.886 0.304 -4.026 1.00 61.56 101 THR A N 1
ATOM 791 C CA . THR A 1 101 ? -16.505 0.638 -5.317 1.00 61.56 101 THR A CA 1
ATOM 792 C C . THR A 1 101 ? -16.080 1.986 -5.895 1.00 61.56 101 THR A C 1
ATOM 794 O O . THR A 1 101 ? -16.107 2.130 -7.114 1.00 61.56 101 THR A O 1
ATOM 797 N N . GLU A 1 102 ? -15.680 2.969 -5.080 1.00 56.97 102 GLU A N 1
ATOM 798 C CA . GLU A 1 102 ? -15.264 4.294 -5.567 1.00 56.97 102 GLU A CA 1
ATOM 799 C C . GLU A 1 102 ? -13.739 4.318 -5.740 1.00 56.97 102 GLU A C 1
ATOM 801 O O . GLU A 1 102 ? -12.962 4.253 -4.787 1.00 56.97 102 GLU A O 1
ATOM 806 N N . SER A 1 103 ? -13.300 4.317 -6.998 1.00 55.78 103 SER A N 1
ATOM 807 C CA . SER A 1 103 ? -11.919 4.012 -7.356 1.00 55.78 103 SER A CA 1
ATOM 808 C C . SER A 1 103 ? -10.944 5.145 -7.039 1.00 55.78 103 SER A C 1
ATOM 810 O O . SER A 1 103 ? -11.130 6.299 -7.429 1.00 55.78 103 SER A O 1
ATOM 812 N N . SER A 1 104 ? -9.809 4.767 -6.449 1.00 60.59 104 SER A N 1
ATOM 813 C CA . SER A 1 104 ? -8.550 5.464 -6.691 1.00 60.59 104 SER A CA 1
ATOM 814 C C . SER A 1 104 ? -8.359 5.629 -8.204 1.00 60.59 104 SER A C 1
ATOM 816 O O . SER A 1 104 ? -8.700 4.730 -8.968 1.00 60.59 104 SER A O 1
ATOM 818 N N . HIS A 1 105 ? -7.783 6.748 -8.655 1.00 72.44 105 HIS A N 1
ATOM 819 C CA . HIS A 1 105 ? -7.552 7.031 -10.086 1.00 72.44 105 HIS A CA 1
ATOM 820 C C . HIS A 1 105 ? -6.822 5.907 -10.858 1.00 72.44 105 HIS A C 1
ATOM 822 O O . HIS A 1 105 ? -6.799 5.916 -12.085 1.00 72.44 105 HIS A O 1
ATOM 828 N N . MET A 1 106 ? -6.202 4.967 -10.141 1.00 85.50 106 MET A N 1
ATOM 829 C CA . MET A 1 106 ? -5.640 3.716 -10.633 1.00 85.50 106 MET A CA 1
ATOM 830 C C . MET A 1 106 ? -5.651 2.690 -9.492 1.00 85.50 106 MET A C 1
ATOM 832 O O . MET A 1 106 ? -5.293 3.022 -8.356 1.00 85.50 106 MET A O 1
ATOM 836 N N . SER A 1 107 ? -6.049 1.451 -9.764 1.00 88.69 107 SER A N 1
ATOM 837 C CA . SER A 1 107 ? -5.921 0.340 -8.813 1.00 88.69 107 SER A CA 1
ATOM 838 C C . SER A 1 107 ? -4.485 -0.199 -8.766 1.00 88.69 107 SER A C 1
ATOM 840 O O . SER A 1 107 ? -3.703 -0.028 -9.704 1.00 88.69 107 SER A O 1
ATOM 842 N N . LEU A 1 108 ? -4.126 -0.911 -7.688 1.00 92.75 108 LEU A N 1
ATOM 843 C CA . LEU A 1 108 ? -2.837 -1.615 -7.611 1.00 92.75 108 LEU A CA 1
ATOM 844 C C . LEU A 1 108 ? -2.659 -2.586 -8.787 1.00 92.75 108 LEU A C 1
ATOM 846 O O . LEU A 1 108 ? -1.560 -2.692 -9.323 1.00 92.75 108 LEU A O 1
ATOM 850 N N . ASP A 1 109 ? -3.729 -3.283 -9.176 1.00 92.69 109 ASP A N 1
ATOM 851 C CA . ASP A 1 109 ? -3.683 -4.277 -10.247 1.00 92.69 109 ASP A CA 1
ATOM 852 C C . ASP A 1 109 ? -3.421 -3.652 -11.606 1.00 92.69 109 ASP A C 1
ATOM 854 O O . ASP A 1 109 ? -2.555 -4.136 -12.331 1.00 92.69 109 ASP A O 1
ATOM 858 N N . GLU A 1 110 ? -4.065 -2.531 -11.914 1.00 91.44 110 GLU A N 1
ATOM 859 C CA . GLU A 1 110 ? -3.758 -1.760 -13.119 1.00 91.44 110 GLU A CA 1
ATOM 860 C C . GLU A 1 110 ? -2.330 -1.207 -13.080 1.00 91.44 110 GLU A C 1
ATOM 862 O O . GLU A 1 110 ? -1.607 -1.296 -14.074 1.00 91.44 110 GLU A O 1
ATOM 867 N N . ALA A 1 111 ? -1.888 -0.690 -11.927 1.00 93.31 111 ALA A N 1
ATOM 868 C CA . ALA A 1 111 ? -0.551 -0.125 -11.771 1.00 93.31 111 ALA A CA 1
ATOM 869 C C . ALA A 1 111 ? 0.551 -1.145 -12.092 1.00 93.31 111 ALA A C 1
ATOM 871 O O . ALA A 1 111 ? 1.515 -0.807 -12.784 1.00 93.31 111 ALA A O 1
ATOM 872 N N . VAL A 1 112 ? 0.403 -2.394 -11.637 1.00 95.62 112 VAL A N 1
ATOM 873 C CA . VAL A 1 112 ? 1.424 -3.450 -11.779 1.00 95.62 112 VAL A CA 1
ATOM 874 C C . VAL A 1 112 ? 1.173 -4.420 -12.940 1.00 95.62 112 VAL A C 1
ATOM 876 O O . VAL A 1 112 ? 2.018 -5.284 -13.193 1.00 95.62 112 VAL A O 1
ATOM 879 N N . ALA A 1 113 ? 0.051 -4.291 -13.656 1.00 94.19 113 ALA A N 1
ATOM 880 C CA . ALA A 1 113 ? -0.290 -5.141 -14.797 1.00 94.19 113 ALA A CA 1
ATOM 881 C C . ALA A 1 113 ? 0.798 -5.088 -15.875 1.00 94.19 113 ALA A C 1
ATOM 883 O O . ALA A 1 113 ? 1.255 -4.006 -16.251 1.00 94.19 113 ALA A O 1
ATOM 884 N N . ASP A 1 114 ? 1.218 -6.257 -16.365 1.00 94.75 114 ASP A N 1
ATOM 885 C CA . ASP A 1 114 ? 2.236 -6.415 -17.413 1.00 94.75 114 ASP A CA 1
ATOM 886 C C . ASP A 1 114 ? 3.548 -5.662 -17.137 1.00 94.75 114 ASP A C 1
ATOM 888 O O . ASP A 1 114 ? 4.243 -5.223 -18.056 1.00 94.75 114 ASP A O 1
ATOM 892 N N . PHE A 1 115 ? 3.896 -5.470 -15.859 1.00 96.94 115 PHE A N 1
ATOM 893 C CA . PHE A 1 115 ? 5.126 -4.779 -15.504 1.00 96.94 115 PHE A CA 1
ATOM 894 C C . PHE A 1 115 ? 6.350 -5.636 -15.888 1.00 96.94 115 PHE A C 1
ATOM 896 O O . PHE A 1 115 ? 6.458 -6.787 -15.445 1.00 96.94 115 PHE A O 1
ATOM 903 N N . PRO A 1 116 ? 7.298 -5.112 -16.688 1.00 96.81 116 PRO A N 1
ATOM 904 C CA . PRO A 1 116 ? 8.442 -5.888 -17.145 1.00 96.81 116 PRO A CA 1
ATOM 905 C C . PRO A 1 116 ? 9.353 -6.254 -15.971 1.00 96.81 116 PRO A C 1
ATOM 907 O O . PRO A 1 116 ? 9.921 -5.389 -15.304 1.00 96.81 116 PRO A O 1
ATOM 910 N N . VAL A 1 117 ? 9.539 -7.558 -15.743 1.00 96.38 117 VAL A N 1
ATOM 911 C CA . VAL A 1 117 ? 10.333 -8.091 -14.619 1.00 96.38 117 VAL A CA 1
ATOM 912 C C . VAL A 1 117 ? 11.760 -7.532 -14.607 1.00 96.38 117 VAL A C 1
ATOM 914 O O . VAL A 1 117 ? 12.288 -7.230 -13.543 1.00 96.38 117 VAL A O 1
ATOM 917 N N . GLY A 1 118 ? 12.369 -7.316 -15.778 1.00 97.38 118 GLY A N 1
ATOM 918 C CA . GLY A 1 118 ? 13.704 -6.714 -15.891 1.00 97.38 118 GLY A CA 1
ATOM 919 C C . GLY A 1 118 ? 13.798 -5.268 -15.383 1.00 97.38 118 GLY A C 1
ATOM 920 O O . GLY A 1 118 ? 14.898 -4.778 -15.145 1.00 97.38 118 GLY A O 1
ATOM 921 N N . SER A 1 119 ? 12.667 -4.590 -15.177 1.00 98.25 119 SER A N 1
ATOM 922 C CA . SER A 1 119 ? 12.607 -3.193 -14.741 1.00 98.25 119 SER A CA 1
ATOM 923 C C . SER A 1 119 ? 12.183 -3.018 -13.281 1.00 98.25 119 SER A C 1
ATOM 925 O O . SER A 1 119 ? 12.154 -1.886 -12.809 1.00 98.25 119 SER A O 1
ATOM 927 N N . ILE A 1 120 ? 11.883 -4.088 -12.530 1.00 98.38 120 ILE A N 1
ATOM 928 C CA . ILE A 1 120 ? 11.390 -3.969 -11.138 1.00 98.38 120 ILE A CA 1
ATOM 929 C C . ILE A 1 120 ? 12.392 -3.256 -10.217 1.00 98.38 120 ILE A C 1
ATOM 931 O O . ILE A 1 120 ? 12.000 -2.517 -9.317 1.00 98.38 120 ILE A O 1
ATOM 935 N N . ASN A 1 121 ? 13.691 -3.429 -10.485 1.00 98.50 121 ASN A N 1
ATOM 936 C CA . ASN A 1 121 ? 14.783 -2.780 -9.755 1.00 98.50 121 ASN A CA 1
ATOM 937 C C . ASN A 1 121 ? 15.301 -1.510 -10.453 1.00 98.50 121 ASN A C 1
ATOM 939 O O . ASN A 1 121 ? 16.240 -0.885 -9.961 1.00 98.50 121 ASN A O 1
ATOM 943 N N . ALA A 1 122 ? 14.722 -1.125 -11.594 1.00 97.81 122 ALA A N 1
ATOM 944 C CA . ALA A 1 122 ? 15.148 0.064 -12.318 1.00 97.81 122 ALA A CA 1
ATOM 945 C C . ALA A 1 122 ? 14.771 1.332 -11.545 1.00 97.81 122 ALA A C 1
ATOM 947 O O . ALA A 1 122 ? 13.719 1.392 -10.905 1.00 97.81 122 ALA A O 1
ATOM 948 N N . LYS A 1 123 ? 15.639 2.342 -11.629 1.00 96.94 123 LYS A N 1
ATOM 949 C CA . LYS A 1 123 ? 15.438 3.669 -11.044 1.00 96.94 123 LYS A CA 1
ATOM 950 C C . LYS A 1 123 ? 15.292 4.687 -12.168 1.00 96.94 123 LYS A C 1
ATOM 952 O O . LYS A 1 123 ? 16.124 4.728 -13.075 1.00 96.94 123 LYS A O 1
ATOM 957 N N . THR A 1 124 ? 14.244 5.496 -12.112 1.00 95.50 124 THR A N 1
ATOM 958 C CA . THR A 1 124 ? 14.045 6.612 -13.043 1.00 95.50 124 THR A CA 1
ATOM 959 C C . THR A 1 124 ? 15.124 7.681 -12.811 1.00 95.50 124 THR A C 1
ATOM 961 O O . THR A 1 124 ? 15.585 7.837 -11.676 1.00 95.50 124 THR A O 1
ATOM 964 N N . PRO A 1 125 ? 15.555 8.442 -13.837 1.00 94.69 125 PRO A N 1
ATOM 965 C CA . PRO A 1 125 ? 16.503 9.536 -13.640 1.00 94.69 125 PRO A CA 1
ATOM 966 C C . PRO A 1 125 ? 16.079 10.485 -12.511 1.00 94.69 125 PRO A C 1
ATOM 968 O O . PRO A 1 125 ? 14.926 10.902 -12.443 1.00 94.69 125 PRO A O 1
ATOM 971 N N . ASN A 1 126 ? 17.029 10.841 -11.643 1.00 95.31 126 ASN A N 1
ATOM 972 C CA . ASN A 1 126 ? 16.836 11.695 -10.460 1.00 95.31 126 ASN A CA 1
ATOM 973 C C . ASN A 1 126 ? 15.946 11.110 -9.346 1.00 95.31 126 ASN A C 1
ATOM 975 O O . ASN A 1 126 ? 15.681 11.802 -8.363 1.00 95.31 126 ASN A O 1
ATOM 979 N N . VAL A 1 127 ? 15.530 9.845 -9.450 1.00 96.12 127 VAL A N 1
ATOM 980 C CA . VAL A 1 127 ? 14.745 9.151 -8.423 1.00 96.12 127 VAL A CA 1
ATOM 981 C C . VAL A 1 127 ? 15.633 8.124 -7.706 1.00 96.12 127 VAL A C 1
ATOM 983 O O . VAL A 1 127 ? 16.202 7.242 -8.351 1.00 96.12 127 VAL A O 1
ATOM 986 N N . PRO A 1 128 ? 15.799 8.206 -6.372 1.00 94.38 128 PRO A N 1
ATOM 987 C CA . PRO A 1 128 ? 16.764 7.373 -5.647 1.00 94.38 128 PRO A CA 1
ATOM 988 C C . PRO A 1 128 ? 16.268 5.944 -5.369 1.00 94.38 128 PRO A C 1
ATOM 990 O O . PRO A 1 128 ? 17.049 5.085 -4.939 1.00 94.38 128 PRO A O 1
ATOM 993 N N . PHE A 1 129 ? 14.990 5.669 -5.627 1.00 96.44 129 PHE A N 1
ATOM 994 C CA . PHE A 1 129 ? 14.318 4.401 -5.371 1.00 96.44 129 PHE A CA 1
ATOM 995 C C . PHE A 1 129 ? 13.848 3.721 -6.664 1.00 96.44 129 PHE A C 1
ATOM 997 O O . PHE A 1 129 ? 13.653 4.371 -7.689 1.00 96.44 129 PHE A O 1
ATOM 1004 N N . SER A 1 130 ? 13.720 2.393 -6.620 1.00 98.31 130 SER A N 1
ATOM 1005 C CA . SER A 1 130 ? 13.210 1.590 -7.733 1.00 98.31 130 SER A CA 1
ATOM 1006 C C . SER A 1 130 ? 11.689 1.440 -7.675 1.00 98.31 130 SER A C 1
ATOM 1008 O O . SER A 1 130 ? 11.063 1.759 -6.663 1.00 98.31 130 SER A O 1
ATOM 1010 N N . PHE A 1 131 ? 11.086 0.883 -8.726 1.00 98.50 131 PHE A N 1
ATOM 1011 C CA . PHE A 1 131 ? 9.666 0.512 -8.708 1.00 98.50 131 PHE A CA 1
ATOM 1012 C C . PHE A 1 131 ? 9.322 -0.452 -7.569 1.00 98.50 131 PHE A C 1
ATOM 1014 O O . PHE A 1 131 ? 8.304 -0.283 -6.899 1.00 98.50 131 PHE A O 1
ATOM 1021 N N . TRP A 1 132 ? 10.186 -1.436 -7.304 1.00 98.75 132 TRP A N 1
ATOM 1022 C CA . TRP A 1 132 ? 9.998 -2.349 -6.179 1.00 98.75 132 TRP A CA 1
ATOM 1023 C C . TRP A 1 132 ? 10.083 -1.632 -4.827 1.00 98.75 132 TRP A C 1
ATOM 1025 O O . TRP A 1 132 ? 9.282 -1.925 -3.941 1.00 98.75 132 TRP A O 1
ATOM 1035 N N . HIS A 1 133 ? 10.980 -0.653 -4.671 1.00 98.69 133 HIS A N 1
ATOM 1036 C CA . HIS A 1 133 ? 11.054 0.138 -3.440 1.00 98.69 133 HIS A CA 1
ATOM 1037 C C . HIS A 1 133 ? 9.752 0.885 -3.137 1.00 98.69 133 HIS A C 1
ATOM 1039 O O . HIS A 1 133 ? 9.351 0.913 -1.978 1.00 98.69 133 HIS A O 1
ATOM 1045 N N . ILE A 1 134 ? 9.074 1.440 -4.148 1.00 98.31 134 ILE A N 1
ATOM 1046 C CA . ILE A 1 134 ? 7.776 2.116 -3.962 1.00 98.31 134 ILE A CA 1
ATOM 1047 C C . ILE A 1 134 ? 6.725 1.126 -3.448 1.00 98.31 134 ILE A C 1
ATOM 1049 O O . ILE A 1 134 ? 6.013 1.413 -2.488 1.00 98.31 134 ILE A O 1
ATOM 1053 N N . LEU A 1 135 ? 6.645 -0.068 -4.045 1.00 98.50 135 LEU A N 1
ATOM 1054 C CA . LEU A 1 135 ? 5.684 -1.078 -3.598 1.00 98.50 135 LEU A CA 1
ATOM 1055 C C . LEU A 1 135 ? 6.008 -1.607 -2.196 1.00 98.50 135 LEU A C 1
ATOM 1057 O O . LEU A 1 135 ? 5.097 -1.832 -1.403 1.00 98.50 135 LEU A O 1
ATOM 1061 N N . GLU A 1 136 ? 7.284 -1.772 -1.847 1.00 98.69 136 GLU A N 1
ATOM 1062 C CA . GLU A 1 136 ? 7.666 -2.116 -0.475 1.00 98.69 136 GLU A CA 1
ATOM 1063 C C . GLU A 1 136 ? 7.349 -0.996 0.513 1.00 98.69 136 GLU A C 1
ATOM 1065 O O . GLU A 1 136 ? 6.911 -1.288 1.622 1.00 98.69 136 GLU A O 1
ATOM 1070 N N . HIS A 1 137 ? 7.500 0.268 0.116 1.00 98.44 137 HIS A N 1
ATOM 1071 C CA . HIS A 1 137 ? 7.106 1.399 0.946 1.00 98.44 137 HIS A CA 1
ATOM 1072 C C . HIS A 1 137 ? 5.603 1.371 1.258 1.00 98.44 137 HIS A C 1
ATOM 1074 O O . HIS A 1 137 ? 5.210 1.418 2.427 1.00 98.44 137 HIS A O 1
ATOM 1080 N N . ILE A 1 138 ? 4.774 1.179 0.224 1.00 97.94 138 ILE A N 1
ATOM 1081 C CA . ILE A 1 138 ? 3.327 0.949 0.353 1.00 97.94 138 ILE A CA 1
ATOM 1082 C C . ILE A 1 138 ? 3.051 -0.226 1.296 1.00 97.94 138 ILE A C 1
ATOM 1084 O O . ILE A 1 138 ? 2.288 -0.085 2.252 1.00 97.94 138 ILE A O 1
ATOM 1088 N N . ARG A 1 139 ? 3.700 -1.374 1.067 1.00 98.44 139 ARG A N 1
ATOM 1089 C CA . ARG A 1 139 ? 3.511 -2.581 1.878 1.00 98.44 139 ARG A CA 1
ATOM 1090 C C . ARG A 1 139 ? 3.828 -2.322 3.350 1.00 98.44 139 ARG A C 1
ATOM 1092 O O . ARG A 1 139 ? 3.008 -2.643 4.202 1.00 98.44 139 ARG A O 1
ATOM 1099 N N . ILE A 1 140 ? 4.992 -1.750 3.658 1.00 98.44 140 ILE A N 1
ATOM 1100 C CA . ILE A 1 140 ? 5.441 -1.528 5.039 1.00 98.44 140 ILE A CA 1
ATOM 1101 C C . ILE A 1 140 ? 4.517 -0.542 5.756 1.00 98.44 140 ILE A C 1
ATOM 1103 O O . ILE A 1 140 ? 4.090 -0.824 6.875 1.00 98.44 140 ILE A O 1
ATOM 1107 N N . ALA A 1 141 ? 4.184 0.584 5.119 1.00 97.88 141 ALA A N 1
ATOM 1108 C CA . ALA A 1 141 ? 3.309 1.593 5.709 1.00 97.88 141 ALA A CA 1
ATOM 1109 C C . ALA A 1 141 ? 1.892 1.054 5.952 1.00 97.88 141 ALA A C 1
ATOM 1111 O O . ALA A 1 141 ? 1.337 1.252 7.033 1.00 97.88 141 ALA A O 1
ATOM 1112 N N . GLN A 1 142 ? 1.325 0.331 4.982 1.00 97.06 142 GLN A N 1
ATOM 1113 C CA . GLN A 1 142 ? -0.000 -0.268 5.113 1.00 97.06 142 GLN A CA 1
ATOM 1114 C C . GLN A 1 142 ? -0.036 -1.323 6.225 1.00 97.06 142 GLN A C 1
ATOM 1116 O O . GLN A 1 142 ? -0.935 -1.279 7.067 1.00 97.06 142 GLN A O 1
ATOM 1121 N N . THR A 1 143 ? 0.942 -2.239 6.262 1.00 97.75 143 THR A N 1
ATOM 1122 C CA . THR A 1 143 ? 1.038 -3.242 7.332 1.00 97.75 143 THR A CA 1
ATOM 1123 C C . THR A 1 143 ? 1.192 -2.563 8.695 1.00 97.75 143 THR A C 1
ATOM 1125 O O . THR A 1 143 ? 0.496 -2.936 9.635 1.00 97.75 143 THR A O 1
ATOM 1128 N N . ASP A 1 144 ? 2.054 -1.547 8.816 1.00 97.81 144 ASP A N 1
ATOM 1129 C CA . ASP A 1 144 ? 2.241 -0.819 10.075 1.00 97.81 144 ASP A CA 1
ATOM 1130 C C . ASP A 1 144 ? 0.940 -0.172 10.556 1.00 97.81 144 ASP A C 1
ATOM 1132 O O . ASP A 1 144 ? 0.546 -0.380 11.701 1.00 97.81 144 ASP A O 1
ATOM 1136 N N . LEU A 1 145 ? 0.240 0.560 9.685 1.00 96.25 145 LEU A N 1
ATOM 1137 C CA . LEU A 1 145 ? -1.021 1.216 10.034 1.00 96.25 145 LEU A CA 1
ATOM 1138 C C . LEU A 1 145 ? -2.094 0.215 10.466 1.00 96.25 145 LEU A C 1
ATOM 1140 O O . LEU A 1 145 ? -2.860 0.508 11.386 1.00 96.25 145 LEU A O 1
ATOM 1144 N N . LEU A 1 146 ? -2.133 -0.954 9.826 1.00 95.81 146 LEU A N 1
ATOM 1145 C CA . LEU A 1 146 ? -3.078 -2.013 10.150 1.00 95.81 146 LEU A CA 1
ATOM 1146 C C . LEU A 1 146 ? -2.771 -2.663 11.505 1.00 95.81 146 LEU A C 1
ATOM 1148 O O . LEU A 1 146 ? -3.659 -2.784 12.351 1.00 95.81 146 LEU A O 1
ATOM 1152 N N . GLU A 1 147 ? -1.517 -3.054 11.729 1.00 96.81 147 GLU A N 1
ATOM 1153 C CA . GLU A 1 147 ? -1.083 -3.670 12.984 1.00 96.81 147 GLU A CA 1
ATOM 1154 C C . GLU A 1 147 ? -1.154 -2.680 14.151 1.00 96.81 147 GLU A C 1
ATOM 1156 O O . GLU A 1 147 ? -1.521 -3.063 15.259 1.00 96.81 147 GLU A O 1
ATOM 1161 N N . TYR A 1 148 ? -0.905 -1.391 13.908 1.00 95.81 148 TYR A N 1
ATOM 1162 C CA . TYR A 1 148 ? -0.942 -0.351 14.937 1.00 95.81 148 TYR A CA 1
ATOM 1163 C C . TYR A 1 148 ? -2.287 -0.259 15.668 1.00 95.81 148 TYR A C 1
ATOM 1165 O O . TYR A 1 148 ? -2.320 0.028 16.864 1.00 95.81 148 TYR A O 1
ATOM 1173 N N . VAL A 1 149 ? -3.395 -0.510 14.964 1.00 95.06 149 VAL A N 1
ATOM 1174 C CA . VAL A 1 149 ? -4.750 -0.469 15.543 1.00 95.06 149 VAL A CA 1
ATOM 1175 C C . VAL A 1 149 ? -5.306 -1.844 15.907 1.00 95.06 149 VAL A C 1
ATOM 1177 O O . VAL A 1 149 ? -6.282 -1.907 16.648 1.00 95.06 149 VAL A O 1
ATOM 1180 N N . GLN A 1 150 ? -4.701 -2.938 15.435 1.00 94.31 150 GLN A N 1
ATOM 1181 C CA . GLN A 1 150 ? -5.179 -4.303 15.704 1.00 94.31 150 GLN A CA 1
ATOM 1182 C C . GLN A 1 150 ? -4.349 -5.069 16.739 1.00 94.31 150 GLN A C 1
ATOM 1184 O O . GLN A 1 150 ? -4.847 -6.017 17.343 1.00 94.31 150 GLN A O 1
ATOM 1189 N N . ASN A 1 151 ? -3.090 -4.690 16.954 1.00 95.06 151 ASN A N 1
ATOM 1190 C CA . ASN A 1 151 ? -2.137 -5.494 17.704 1.00 95.06 151 ASN A CA 1
ATOM 1191 C C . ASN A 1 151 ? -1.423 -4.656 18.770 1.00 95.06 151 ASN A C 1
ATOM 1193 O O . ASN A 1 151 ? -0.481 -3.920 18.490 1.00 95.06 151 ASN A O 1
ATOM 1197 N N . ALA A 1 152 ? -1.821 -4.835 20.031 1.00 95.31 152 ALA A N 1
ATOM 1198 C CA . ALA A 1 152 ? -1.244 -4.123 21.174 1.00 95.31 152 ALA A CA 1
ATOM 1199 C C . ALA A 1 152 ? 0.257 -4.388 21.403 1.00 95.31 152 ALA A C 1
ATOM 1201 O O . ALA A 1 152 ? 0.899 -3.647 22.146 1.00 95.31 152 ALA A O 1
ATOM 1202 N N . LYS A 1 153 ? 0.817 -5.444 20.798 1.00 96.44 153 LYS A N 1
ATOM 1203 C CA . LYS A 1 153 ? 2.246 -5.786 20.875 1.00 96.44 153 LYS A CA 1
ATOM 1204 C C . LYS A 1 153 ? 3.042 -5.273 19.675 1.00 96.44 153 LYS A C 1
ATOM 1206 O O . LYS A 1 153 ? 4.261 -5.439 19.654 1.00 96.44 153 LYS A O 1
ATOM 1211 N N . HIS A 1 154 ? 2.377 -4.705 18.669 1.00 95.69 154 HIS A N 1
A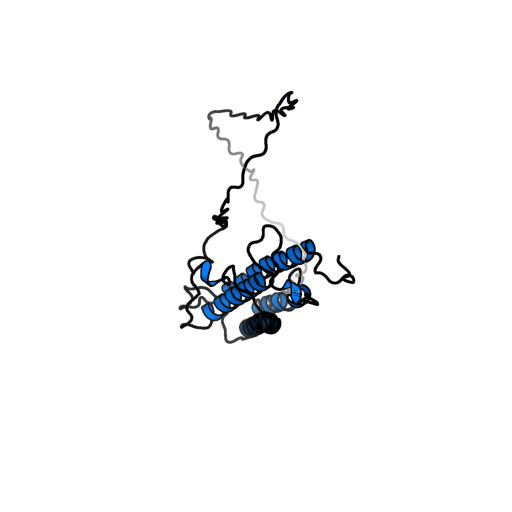TOM 1212 C CA . HIS A 1 154 ? 3.042 -4.197 17.479 1.00 95.69 154 HIS A CA 1
ATOM 1213 C C . HIS A 1 154 ? 3.922 -2.997 17.817 1.00 95.69 154 HIS A C 1
ATOM 1215 O O . HIS A 1 154 ? 3.522 -2.081 18.537 1.00 95.69 154 HIS A O 1
ATOM 1221 N N . VAL A 1 155 ? 5.126 -2.995 17.254 1.00 95.06 155 VAL A N 1
ATOM 1222 C CA . VAL A 1 155 ? 6.070 -1.888 17.364 1.00 95.06 155 VAL A CA 1
ATOM 1223 C C . VAL A 1 155 ? 6.323 -1.368 15.962 1.00 95.06 155 VAL A C 1
ATOM 1225 O O . VAL A 1 155 ? 6.900 -2.063 15.128 1.00 95.06 155 VAL A O 1
ATOM 1228 N N . SER A 1 156 ? 5.896 -0.131 15.711 1.00 95.44 156 SER A N 1
ATOM 1229 C CA . SER A 1 156 ? 6.103 0.503 14.414 1.00 95.44 156 SER A CA 1
ATOM 1230 C C . SER A 1 156 ? 7.592 0.623 14.067 1.00 95.44 156 SER A C 1
ATOM 1232 O O . SER A 1 156 ? 8.395 0.925 14.960 1.00 95.44 156 SER A O 1
ATOM 1234 N N . PRO A 1 157 ? 7.966 0.482 12.780 1.00 95.88 157 PRO A N 1
ATOM 1235 C CA . PRO A 1 157 ? 9.333 0.711 12.328 1.00 95.88 157 PRO A CA 1
ATOM 1236 C C . PRO A 1 157 ? 9.847 2.108 12.695 1.00 95.88 157 PRO A C 1
ATOM 1238 O O . PRO A 1 157 ? 9.077 3.064 12.869 1.00 95.88 157 PRO A O 1
ATOM 1241 N N . SER A 1 158 ? 11.172 2.248 12.779 1.00 94.12 158 SER A N 1
ATOM 1242 C CA . SER A 1 158 ? 11.811 3.550 12.966 1.00 94.12 158 SER A CA 1
ATOM 1243 C C . SER A 1 158 ? 11.510 4.464 11.778 1.00 94.12 158 SER A C 1
ATOM 1245 O O . SER A 1 158 ? 11.593 4.070 10.620 1.00 94.12 158 SER A O 1
ATOM 1247 N N . TRP A 1 159 ? 11.157 5.715 12.060 1.00 87.12 159 TRP A N 1
ATOM 1248 C CA . TRP A 1 159 ? 10.891 6.699 11.014 1.00 87.12 159 TRP A CA 1
ATOM 1249 C C . TRP A 1 159 ? 12.136 7.554 10.712 1.00 87.12 159 TRP A C 1
ATOM 1251 O O . TRP A 1 159 ? 12.741 8.040 11.674 1.00 87.12 159 TRP A O 1
ATOM 1261 N N . PRO A 1 160 ? 12.455 7.861 9.434 1.00 90.25 160 PRO A N 1
ATOM 1262 C CA . PRO A 1 160 ? 11.823 7.351 8.204 1.00 90.25 160 PRO A CA 1
ATOM 1263 C C . PRO A 1 160 ? 12.415 6.019 7.712 1.00 90.25 160 PRO A C 1
ATOM 1265 O O . PRO A 1 160 ? 11.794 5.339 6.900 1.00 90.25 160 PRO A O 1
ATOM 1268 N N . ASP A 1 161 ? 13.596 5.649 8.202 1.00 91.94 161 ASP A N 1
ATOM 1269 C CA . ASP A 1 161 ? 14.452 4.635 7.576 1.00 91.94 161 ASP A CA 1
ATOM 1270 C C . ASP A 1 161 ? 13.826 3.232 7.528 1.00 91.94 161 ASP A C 1
ATOM 1272 O O . ASP A 1 161 ? 14.052 2.488 6.580 1.00 91.94 161 ASP A O 1
ATOM 1276 N N . GLY A 1 162 ? 13.003 2.869 8.513 1.00 96.00 162 GLY A N 1
ATOM 1277 C CA . GLY A 1 162 ? 12.338 1.567 8.588 1.00 96.00 162 GLY A CA 1
ATOM 1278 C C . GLY A 1 162 ? 11.158 1.387 7.629 1.00 96.00 162 GLY A C 1
ATOM 1279 O O . GLY A 1 162 ? 10.609 0.291 7.571 1.00 96.00 162 GLY A O 1
ATOM 1280 N N . TYR A 1 163 ? 10.758 2.430 6.894 1.00 96.81 163 TYR A N 1
ATOM 1281 C CA . TYR A 1 163 ? 9.638 2.384 5.941 1.00 96.81 163 TYR A CA 1
ATOM 1282 C C . TYR A 1 163 ? 10.080 2.197 4.494 1.00 96.81 163 TYR A C 1
ATOM 1284 O O . TYR A 1 163 ? 9.236 2.158 3.603 1.00 96.81 163 TYR A O 1
ATOM 1292 N N . TRP A 1 164 ? 11.381 2.083 4.249 1.00 97.12 164 TRP A N 1
ATOM 1293 C CA . TRP A 1 164 ? 11.935 1.886 2.920 1.00 97.12 164 TRP A CA 1
ATOM 1294 C C . TRP A 1 164 ? 12.919 0.719 2.939 1.00 97.12 164 TRP A C 1
ATOM 1296 O O . TRP A 1 164 ? 13.645 0.536 3.920 1.00 97.12 164 TRP A O 1
ATOM 1306 N N . PRO A 1 165 ? 13.007 -0.064 1.852 1.00 97.50 165 PRO A N 1
ATOM 1307 C CA . PRO A 1 165 ? 14.170 -0.910 1.642 1.00 97.50 165 PRO A CA 1
ATOM 1308 C C . PRO A 1 165 ? 15.449 -0.066 1.603 1.00 97.50 165 PRO A C 1
ATOM 1310 O O . PRO A 1 165 ? 15.424 1.129 1.291 1.00 97.50 165 PRO A O 1
ATOM 1313 N N . LYS A 1 166 ? 16.593 -0.697 1.885 1.00 96.44 166 LYS A N 1
ATOM 1314 C CA . LYS A 1 166 ? 17.890 -0.026 1.744 1.00 96.44 166 LYS A CA 1
ATOM 1315 C C . LYS A 1 166 ? 18.084 0.467 0.299 1.00 96.44 166 LYS A C 1
ATOM 1317 O O . LYS A 1 166 ? 17.617 -0.196 -0.624 1.00 96.44 166 LYS A O 1
ATOM 1322 N N . PRO A 1 167 ? 18.800 1.581 0.061 1.00 94.44 167 PRO A N 1
ATOM 1323 C CA . PRO A 1 167 ? 18.936 2.152 -1.284 1.00 94.44 167 PRO A CA 1
ATOM 1324 C C . PRO A 1 167 ? 19.533 1.215 -2.347 1.00 94.44 167 PRO A C 1
ATOM 1326 O O . PRO A 1 167 ? 19.252 1.391 -3.535 1.00 94.44 167 PRO A O 1
ATOM 1329 N N . ASP A 1 168 ? 20.363 0.260 -1.931 1.00 96.06 168 ASP A N 1
ATOM 1330 C CA . ASP A 1 168 ? 21.026 -0.760 -2.749 1.00 96.06 168 ASP A CA 1
ATOM 1331 C C . ASP A 1 168 ? 20.268 -2.097 -2.796 1.00 96.06 168 ASP A C 1
ATOM 1333 O O . ASP A 1 168 ? 20.672 -3.009 -3.520 1.00 96.06 168 ASP A O 1
ATOM 1337 N N . ALA A 1 169 ? 19.170 -2.225 -2.047 1.00 97.94 169 ALA A N 1
ATOM 1338 C CA . ALA A 1 169 ? 18.367 -3.432 -2.048 1.00 97.94 169 ALA A CA 1
ATOM 1339 C C . ALA A 1 169 ? 17.764 -3.674 -3.438 1.00 97.94 169 ALA A C 1
ATOM 1341 O O . ALA A 1 169 ? 17.372 -2.761 -4.165 1.00 97.94 169 ALA A O 1
ATOM 1342 N N . THR A 1 170 ? 17.681 -4.947 -3.799 1.00 98.38 170 THR A N 1
ATOM 1343 C CA . THR A 1 170 ? 17.029 -5.406 -5.022 1.00 98.38 170 THR A CA 1
ATOM 1344 C C . THR A 1 170 ? 16.187 -6.627 -4.706 1.00 98.38 170 THR A C 1
ATOM 1346 O O . THR A 1 170 ? 16.332 -7.254 -3.651 1.00 98.38 170 THR A O 1
ATOM 1349 N N . THR A 1 171 ? 15.288 -6.964 -5.620 1.00 98.56 171 THR A N 1
ATOM 1350 C CA . THR A 1 171 ? 14.457 -8.155 -5.509 1.00 98.56 171 THR A CA 1
ATOM 1351 C C . THR A 1 171 ? 14.420 -8.943 -6.808 1.00 98.56 171 THR A C 1
ATOM 1353 O O . THR A 1 171 ? 14.798 -8.447 -7.870 1.00 98.56 171 THR A O 1
ATOM 1356 N N . ASP A 1 172 ? 13.937 -10.175 -6.728 1.00 98.62 172 ASP A N 1
ATOM 1357 C CA . ASP A 1 172 ? 13.661 -11.025 -7.877 1.00 98.62 172 ASP A CA 1
ATOM 1358 C C . ASP A 1 172 ? 12.162 -11.024 -8.231 1.00 98.62 172 ASP A C 1
ATOM 1360 O O . ASP A 1 172 ? 11.319 -10.423 -7.558 1.00 98.62 172 ASP A O 1
ATOM 1364 N N . ALA A 1 173 ? 11.798 -11.735 -9.301 1.00 98.25 173 ALA A N 1
ATOM 1365 C CA . ALA A 1 173 ? 10.403 -11.865 -9.721 1.00 98.25 173 ALA A CA 1
ATOM 1366 C C . ALA A 1 173 ? 9.499 -12.441 -8.614 1.00 98.25 173 ALA A C 1
ATOM 1368 O O . ALA A 1 173 ? 8.315 -12.103 -8.528 1.00 98.25 173 ALA A O 1
ATOM 1369 N N . ALA A 1 174 ? 10.042 -13.318 -7.765 1.00 98.50 174 ALA A N 1
ATOM 1370 C CA . ALA A 1 174 ? 9.306 -13.899 -6.654 1.00 98.50 174 ALA A CA 1
ATOM 1371 C C . ALA A 1 174 ? 9.059 -12.863 -5.547 1.00 98.50 174 ALA A C 1
ATOM 1373 O O . ALA A 1 174 ? 7.948 -12.788 -5.024 1.00 98.50 174 ALA A O 1
ATOM 1374 N N . GLY A 1 175 ? 10.049 -12.037 -5.217 1.00 98.56 175 GLY A N 1
ATOM 1375 C CA . GLY A 1 175 ? 9.929 -10.951 -4.251 1.00 98.56 175 GLY A CA 1
ATOM 1376 C C . GLY A 1 175 ? 8.955 -9.872 -4.695 1.00 98.56 175 GLY A C 1
ATOM 1377 O O . GLY A 1 175 ? 8.077 -9.519 -3.914 1.00 98.56 175 GLY A O 1
ATOM 1378 N N . TRP A 1 176 ? 8.990 -9.476 -5.967 1.00 98.62 176 TRP A N 1
ATOM 1379 C CA . TRP A 1 176 ? 7.974 -8.604 -6.566 1.00 98.62 176 TRP A CA 1
ATOM 1380 C C . TRP A 1 176 ? 6.546 -9.133 -6.351 1.00 98.62 176 TRP A C 1
ATOM 1382 O O . TRP A 1 176 ? 5.677 -8.429 -5.830 1.00 98.62 176 TRP A O 1
ATOM 1392 N N . LYS A 1 177 ? 6.312 -10.412 -6.683 1.00 98.56 177 LYS A N 1
ATOM 1393 C CA . LYS A 1 177 ? 5.009 -11.069 -6.482 1.00 98.56 177 LYS A CA 1
ATOM 1394 C C . LYS A 1 177 ? 4.619 -11.138 -5.004 1.00 98.56 177 LYS A C 1
ATOM 1396 O O . LYS A 1 177 ? 3.456 -10.907 -4.679 1.00 98.56 177 LYS A O 1
ATOM 1401 N N . ARG A 1 178 ? 5.570 -11.427 -4.105 1.00 98.69 178 ARG A N 1
ATOM 1402 C CA . ARG A 1 178 ? 5.334 -11.445 -2.649 1.00 98.69 178 ARG A CA 1
ATOM 1403 C C . ARG A 1 178 ? 4.925 -10.071 -2.122 1.00 98.69 178 ARG A C 1
ATOM 1405 O O . ARG A 1 178 ? 3.988 -10.003 -1.325 1.00 98.69 178 ARG A O 1
ATOM 1412 N N . THR A 1 179 ? 5.573 -8.998 -2.575 1.00 98.62 179 THR A N 1
ATOM 1413 C CA . THR A 1 179 ? 5.226 -7.622 -2.194 1.00 98.62 179 THR A CA 1
ATOM 1414 C C . THR A 1 179 ? 3.775 -7.316 -2.569 1.00 98.62 179 THR A C 1
ATOM 1416 O O . THR A 1 179 ? 2.976 -6.998 -1.688 1.00 98.62 179 THR A O 1
ATOM 1419 N N . ILE A 1 180 ? 3.397 -7.526 -3.836 1.00 98.44 180 ILE A N 1
ATOM 1420 C CA . ILE A 1 180 ? 2.027 -7.285 -4.326 1.00 98.44 180 ILE A CA 1
ATOM 1421 C C . ILE A 1 180 ? 1.006 -8.143 -3.572 1.00 98.44 180 ILE A C 1
ATOM 1423 O O . ILE A 1 180 ? -0.017 -7.634 -3.112 1.00 98.44 180 ILE A O 1
ATOM 1427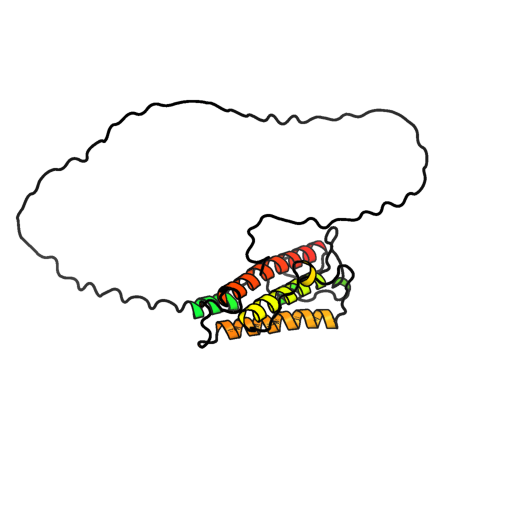 N N . ALA A 1 181 ? 1.285 -9.437 -3.397 1.00 98.50 181 ALA A N 1
ATOM 1428 C CA . ALA A 1 181 ? 0.393 -10.343 -2.679 1.00 98.50 181 ALA A CA 1
ATOM 1429 C C . ALA A 1 181 ? 0.177 -9.911 -1.219 1.00 98.50 181 ALA A C 1
ATOM 1431 O O . ALA A 1 181 ? -0.933 -10.027 -0.701 1.00 98.50 181 ALA A O 1
ATOM 1432 N N . THR A 1 182 ? 1.211 -9.378 -0.564 1.00 98.12 182 THR A N 1
ATOM 1433 C CA . THR A 1 182 ? 1.107 -8.889 0.818 1.00 98.12 182 THR A CA 1
ATOM 1434 C C . THR A 1 182 ? 0.270 -7.615 0.899 1.00 98.12 182 THR A C 1
ATOM 1436 O O . THR A 1 182 ? -0.603 -7.533 1.759 1.00 98.12 182 THR A O 1
ATOM 1439 N N . ILE A 1 183 ? 0.448 -6.671 -0.036 1.00 97.31 183 ILE A N 1
ATOM 1440 C CA . ILE A 1 183 ? -0.400 -5.468 -0.110 1.00 97.31 183 ILE A CA 1
ATOM 1441 C C . ILE A 1 183 ? -1.871 -5.875 -0.274 1.00 97.31 183 ILE A C 1
ATOM 1443 O O . ILE A 1 183 ? -2.725 -5.414 0.481 1.00 97.31 183 ILE A O 1
ATOM 1447 N N . LYS A 1 184 ? -2.173 -6.797 -1.197 1.00 96.31 184 LYS A N 1
ATOM 1448 C CA . LYS A 1 184 ? -3.540 -7.307 -1.406 1.00 96.31 184 LYS A CA 1
ATOM 1449 C C . LYS A 1 184 ? -4.112 -8.007 -0.177 1.00 96.31 184 LYS A C 1
ATOM 1451 O O . LYS A 1 184 ? -5.285 -7.832 0.147 1.00 96.31 184 LYS A O 1
ATOM 1456 N N . LYS A 1 185 ? -3.293 -8.808 0.508 1.00 97.06 185 LYS A N 1
ATOM 1457 C CA . LYS A 1 185 ? -3.695 -9.495 1.739 1.00 97.06 185 LYS A CA 1
ATOM 1458 C C . LYS A 1 185 ? -4.114 -8.488 2.807 1.00 97.06 185 LYS A C 1
ATOM 1460 O O . LYS A 1 185 ? -5.149 -8.678 3.438 1.00 97.06 185 LYS A O 1
ATOM 1465 N N . ASP A 1 186 ? -3.338 -7.429 2.993 1.00 95.44 186 ASP A N 1
ATOM 1466 C CA . ASP A 1 186 ? -3.642 -6.396 3.979 1.00 95.44 186 ASP A CA 1
ATOM 1467 C C . ASP A 1 186 ? -4.854 -5.541 3.571 1.00 95.44 186 ASP A C 1
ATOM 1469 O O . ASP A 1 186 ? -5.676 -5.239 4.432 1.00 95.44 186 ASP A O 1
ATOM 1473 N N . LEU A 1 187 ? -5.059 -5.255 2.278 1.00 92.69 187 LEU A N 1
ATOM 1474 C CA . LEU A 1 187 ? -6.299 -4.625 1.791 1.00 92.69 187 LEU A CA 1
ATOM 1475 C C . LEU A 1 187 ? -7.536 -5.473 2.122 1.00 92.69 187 LEU A C 1
ATOM 1477 O O . LEU A 1 187 ? -8.524 -4.949 2.626 1.00 92.69 187 LEU A O 1
ATOM 1481 N N . LYS A 1 188 ? -7.460 -6.798 1.943 1.00 93.38 188 LYS A N 1
ATOM 1482 C CA . LYS A 1 188 ? -8.542 -7.712 2.342 1.00 93.38 188 LYS A CA 1
ATOM 1483 C C . LYS A 1 188 ? -8.784 -7.706 3.855 1.00 93.38 188 LYS A C 1
ATOM 1485 O O . LYS A 1 188 ? -9.919 -7.834 4.298 1.00 93.38 188 LYS A O 1
ATOM 1490 N N . ARG A 1 189 ? -7.731 -7.563 4.664 1.00 94.38 189 ARG A N 1
ATOM 1491 C CA . ARG A 1 189 ? -7.875 -7.435 6.123 1.00 94.38 189 ARG A CA 1
ATOM 1492 C C . ARG A 1 189 ? -8.530 -6.109 6.511 1.00 94.38 189 ARG A C 1
ATOM 1494 O O . ARG A 1 189 ? -9.315 -6.096 7.451 1.00 94.38 189 ARG A O 1
ATOM 1501 N N . ILE A 1 190 ? -8.215 -5.018 5.809 1.00 92.00 190 ILE A N 1
ATOM 1502 C CA . ILE A 1 190 ? -8.870 -3.714 5.991 1.00 92.00 190 ILE A CA 1
ATOM 1503 C C . ILE A 1 190 ? -10.360 -3.823 5.659 1.00 92.00 190 ILE A C 1
ATOM 1505 O O . ILE A 1 190 ? -11.181 -3.415 6.474 1.00 92.00 190 ILE A O 1
ATOM 1509 N N . ASP A 1 191 ? -10.701 -4.424 4.521 1.00 90.69 191 ASP A N 1
ATOM 1510 C CA . ASP A 1 191 ? -12.082 -4.678 4.093 1.00 90.69 191 ASP A CA 1
ATOM 1511 C C . ASP A 1 191 ? -12.876 -5.450 5.164 1.00 90.69 191 ASP A C 1
ATOM 1513 O O . ASP A 1 191 ? -13.887 -4.973 5.678 1.00 90.69 191 ASP A O 1
ATOM 1517 N N . GLN A 1 192 ? -12.328 -6.576 5.631 1.00 91.88 192 GLN A N 1
ATOM 1518 C CA . GLN A 1 192 ? -12.917 -7.369 6.716 1.00 91.88 192 GLN A CA 1
ATOM 1519 C C . GLN A 1 192 ? -13.100 -6.563 8.010 1.00 91.88 192 GLN A C 1
ATOM 1521 O O . GLN A 1 192 ? -14.135 -6.671 8.668 1.00 91.88 192 GLN A O 1
ATOM 1526 N N . LEU A 1 193 ? -12.115 -5.737 8.368 1.00 91.19 193 LEU A N 1
ATOM 1527 C CA . LEU A 1 193 ? -12.162 -4.899 9.564 1.00 91.19 193 LEU A CA 1
ATOM 1528 C C . LEU A 1 193 ? -13.245 -3.814 9.462 1.00 91.19 193 LEU A C 1
ATOM 1530 O O . LEU A 1 193 ? -13.935 -3.546 10.445 1.00 91.19 193 LEU A O 1
ATOM 1534 N N . LEU A 1 194 ? -13.422 -3.216 8.280 1.00 90.62 194 LEU A N 1
ATOM 1535 C CA . LEU A 1 194 ? -14.482 -2.246 7.993 1.00 90.62 194 LEU A CA 1
ATOM 1536 C C . LEU A 1 194 ? -15.863 -2.898 7.878 1.00 90.62 194 LEU A C 1
ATOM 1538 O O . LEU A 1 194 ? -16.863 -2.237 8.143 1.00 90.62 194 LEU A O 1
ATOM 1542 N N . ALA A 1 195 ? -15.951 -4.190 7.569 1.00 89.38 195 ALA A N 1
ATOM 1543 C CA . ALA A 1 195 ? -17.213 -4.927 7.528 1.00 89.38 195 ALA A CA 1
ATOM 1544 C C . ALA A 1 195 ? -17.656 -5.465 8.904 1.00 89.38 195 ALA A C 1
ATOM 1546 O O . ALA A 1 195 ? -18.853 -5.609 9.135 1.00 89.38 195 ALA A O 1
ATOM 1547 N N . ASP A 1 196 ? -16.729 -5.727 9.836 1.00 91.31 196 ASP A N 1
ATOM 1548 C CA . ASP A 1 196 ? -17.039 -6.405 11.107 1.00 91.31 196 ASP A CA 1
ATOM 1549 C C . ASP A 1 196 ? -17.862 -5.545 12.100 1.00 91.31 196 ASP A C 1
ATOM 1551 O O . ASP A 1 196 ? -17.313 -4.634 12.730 1.00 91.31 196 ASP A O 1
ATOM 1555 N N . PRO A 1 197 ? -19.151 -5.858 12.349 1.00 90.69 197 PRO A N 1
ATOM 1556 C CA . PRO A 1 197 ? -20.001 -5.072 13.246 1.00 90.69 197 PRO A CA 1
ATOM 1557 C C . PRO A 1 197 ? -19.536 -5.082 14.711 1.00 90.69 197 PRO A C 1
ATOM 1559 O O . PRO A 1 197 ? -20.008 -4.264 15.499 1.00 90.69 197 PRO A O 1
ATOM 1562 N N . LYS A 1 198 ? -18.626 -5.985 15.097 1.00 93.00 198 LYS A N 1
ATOM 1563 C CA . LYS A 1 198 ? -18.056 -6.049 16.453 1.00 93.00 198 LYS A CA 1
ATOM 1564 C C . LYS A 1 198 ? -16.943 -5.029 16.678 1.00 93.00 198 LYS A C 1
ATOM 1566 O O . LYS A 1 198 ? -16.565 -4.786 17.823 1.00 93.00 198 LYS A O 1
ATOM 1571 N N . VAL A 1 199 ? -16.403 -4.452 15.607 1.00 92.00 199 VAL A N 1
ATOM 1572 C CA . VAL A 1 199 ? -15.331 -3.462 15.675 1.00 92.00 199 VAL A CA 1
ATOM 1573 C C . VAL A 1 199 ? -15.945 -2.075 15.593 1.00 92.00 199 VAL A C 1
ATOM 1575 O O . VAL A 1 199 ? -16.436 -1.675 14.537 1.00 92.00 199 VAL A O 1
ATOM 1578 N N . ASP A 1 200 ? -15.880 -1.307 16.679 1.00 93.00 200 ASP A N 1
ATOM 1579 C CA . ASP A 1 200 ? -16.160 0.126 16.608 1.00 93.00 200 ASP A CA 1
ATOM 1580 C C . ASP A 1 200 ? -15.000 0.825 15.888 1.00 93.00 200 ASP A C 1
ATOM 1582 O O . ASP A 1 200 ? -13.949 1.113 16.464 1.00 93.00 200 ASP A O 1
ATOM 1586 N N . ILE A 1 201 ? -15.188 1.077 14.592 1.00 94.00 201 ILE A N 1
ATOM 1587 C CA . ILE A 1 201 ? -14.162 1.686 13.744 1.00 94.00 201 ILE A CA 1
ATOM 1588 C C . ILE A 1 201 ? -13.909 3.163 14.080 1.00 94.00 201 ILE A C 1
ATOM 1590 O O . ILE A 1 201 ? -12.882 3.710 13.663 1.00 94.00 201 ILE A O 1
ATOM 1594 N N . PHE A 1 202 ? -14.810 3.809 14.827 1.00 94.75 202 PHE A N 1
ATOM 1595 C CA . PHE A 1 202 ? -14.717 5.215 15.219 1.00 94.75 202 PHE A CA 1
ATOM 1596 C C . PHE A 1 202 ? -14.065 5.394 16.592 1.00 94.75 202 PHE A C 1
ATOM 1598 O O . PHE A 1 202 ? -13.442 6.433 16.832 1.00 94.75 202 PHE A O 1
ATOM 1605 N N . ALA A 1 203 ? -14.167 4.394 17.469 1.00 95.69 203 ALA A N 1
ATOM 1606 C CA . ALA A 1 203 ? -13.611 4.457 18.812 1.00 95.69 203 ALA A CA 1
ATOM 1607 C C . ALA A 1 203 ? -12.077 4.624 18.816 1.00 95.69 203 ALA A C 1
ATOM 1609 O O . ALA A 1 203 ? -11.367 4.032 17.994 1.00 95.69 203 ALA A O 1
ATOM 1610 N N . PRO A 1 204 ? -11.530 5.410 19.761 1.00 96.06 204 PRO A N 1
ATOM 1611 C CA . PRO A 1 204 ? -10.092 5.480 19.977 1.00 96.06 204 PRO A CA 1
ATOM 1612 C C . PRO A 1 204 ? -9.568 4.142 20.514 1.00 96.06 204 PRO A C 1
ATOM 1614 O O . PRO A 1 204 ? -10.073 3.618 21.506 1.00 96.06 204 PRO A O 1
ATOM 1617 N N . VAL A 1 205 ? -8.504 3.616 19.908 1.00 94.88 205 VAL A N 1
ATOM 1618 C CA . VAL A 1 205 ? -7.841 2.395 20.380 1.00 94.88 205 VAL A CA 1
ATOM 1619 C C . VAL A 1 205 ? -6.804 2.765 21.459 1.00 94.88 205 VAL A C 1
ATOM 1621 O O . VAL A 1 205 ? -5.878 3.535 21.167 1.00 94.88 205 VAL A O 1
ATOM 1624 N N . PRO A 1 206 ? -6.904 2.243 22.704 1.00 92.38 206 PRO A N 1
ATOM 1625 C CA . PRO A 1 206 ? -6.067 2.687 23.828 1.00 92.38 206 PRO A CA 1
ATOM 1626 C C . PRO A 1 206 ? -4.562 2.523 23.596 1.00 92.38 206 PRO A C 1
ATOM 1628 O O . PRO A 1 206 ? -3.784 3.445 23.837 1.00 92.38 206 PRO A O 1
ATOM 1631 N N . PHE A 1 207 ? -4.147 1.372 23.065 1.00 92.19 207 PHE A N 1
ATOM 1632 C CA . PHE A 1 207 ? -2.739 1.078 22.782 1.00 92.19 207 PHE A CA 1
ATOM 1633 C C . PHE A 1 207 ? -2.225 1.744 21.494 1.00 92.19 207 PHE A C 1
ATOM 1635 O O . PHE A 1 207 ? -1.019 1.798 21.267 1.00 92.19 207 PHE A O 1
ATOM 1642 N N . ALA A 1 208 ? -3.114 2.327 20.685 1.00 92.50 208 ALA A N 1
ATOM 1643 C CA . ALA A 1 208 ? -2.779 3.030 19.449 1.00 92.50 208 ALA A CA 1
ATOM 1644 C C . ALA A 1 208 ? -2.722 4.556 19.651 1.00 92.50 208 ALA A C 1
ATOM 1646 O O . ALA A 1 208 ? -3.074 5.326 18.756 1.00 92.50 208 ALA A O 1
ATOM 1647 N N . ASN A 1 209 ? -2.335 5.026 20.845 1.00 91.50 209 ASN A N 1
ATOM 1648 C CA . ASN A 1 209 ? -2.288 6.456 21.188 1.00 91.50 209 ASN A CA 1
ATOM 1649 C C . ASN A 1 209 ? -3.610 7.194 20.865 1.00 91.50 209 ASN A C 1
ATOM 1651 O O . ASN A 1 209 ? -3.613 8.290 20.290 1.00 91.50 209 ASN A O 1
ATOM 1655 N N . GLY A 1 210 ? -4.738 6.533 21.150 1.00 91.81 210 GLY A N 1
ATOM 1656 C CA . GLY A 1 210 ? -6.086 7.052 20.928 1.00 91.81 210 GLY A CA 1
ATOM 1657 C C . GLY A 1 210 ? -6.492 7.208 19.459 1.00 91.81 210 GLY A C 1
ATOM 1658 O O . GLY A 1 210 ? -7.457 7.914 19.172 1.00 91.81 210 GLY A O 1
ATOM 1659 N N . LYS A 1 211 ? -5.766 6.614 18.502 1.00 94.69 211 LYS A N 1
ATOM 1660 C CA . LYS A 1 211 ? -6.183 6.609 17.091 1.00 94.69 211 LYS A CA 1
ATOM 1661 C C . LYS A 1 211 ? -7.264 5.555 16.871 1.00 94.69 211 LYS A C 1
ATOM 1663 O O . LYS A 1 211 ? -7.203 4.482 17.458 1.00 94.69 211 LYS A O 1
ATOM 1668 N N . SER A 1 212 ? -8.247 5.874 16.035 1.00 95.88 212 SER A N 1
ATOM 1669 C CA . SER A 1 212 ? -9.282 4.925 15.633 1.00 95.88 212 SER A CA 1
ATOM 1670 C C . SER A 1 212 ? -8.840 4.092 14.434 1.00 95.88 212 SER A C 1
ATOM 1672 O O . SER A 1 212 ? -7.953 4.497 13.672 1.00 95.88 212 SER A O 1
ATOM 1674 N N . VAL A 1 213 ? -9.499 2.949 14.241 1.00 95.00 213 VAL A N 1
ATOM 1675 C CA . VAL A 1 213 ? -9.325 2.106 13.052 1.00 95.00 213 VAL A CA 1
ATOM 1676 C C . VAL A 1 213 ? -9.566 2.917 11.784 1.00 95.00 213 VAL A C 1
ATOM 1678 O O . VAL A 1 213 ? -8.716 2.928 10.894 1.00 95.00 213 VAL A O 1
ATOM 1681 N N . LEU A 1 214 ? -10.679 3.656 11.735 1.00 94.25 214 LEU A N 1
ATOM 1682 C CA . LEU A 1 214 ? -11.053 4.461 10.579 1.00 94.25 214 LEU A CA 1
ATOM 1683 C C . LEU A 1 214 ? -9.944 5.441 10.191 1.00 94.25 214 LEU A C 1
ATOM 1685 O O . LEU A 1 214 ? -9.591 5.542 9.020 1.00 94.25 214 LEU A O 1
ATOM 1689 N N . ARG A 1 215 ? -9.344 6.125 11.173 1.00 94.44 215 ARG A N 1
ATOM 1690 C CA . ARG A 1 215 ? -8.254 7.069 10.910 1.00 94.44 215 ARG A CA 1
ATOM 1691 C C . ARG A 1 215 ? -7.063 6.386 10.237 1.00 94.44 215 ARG A C 1
ATOM 1693 O O . ARG A 1 215 ? -6.522 6.934 9.281 1.00 94.44 215 ARG A O 1
ATOM 1700 N N . CYS A 1 216 ? -6.613 5.253 10.768 1.00 94.81 216 CYS A N 1
ATOM 1701 C CA . CYS A 1 216 ? -5.446 4.546 10.235 1.00 94.81 216 CYS A CA 1
ATOM 1702 C C . CYS A 1 216 ? -5.716 3.967 8.846 1.00 94.81 216 CYS A C 1
ATOM 1704 O O . CYS A 1 216 ? -4.850 4.025 7.979 1.00 94.81 216 CYS A O 1
ATOM 1706 N N . VAL A 1 217 ? -6.934 3.486 8.619 1.00 92.56 217 VAL A N 1
ATOM 1707 C CA . VAL A 1 217 ? -7.381 2.968 7.329 1.00 92.56 217 VAL A CA 1
ATOM 1708 C C . VAL A 1 217 ? -7.457 4.077 6.265 1.00 92.56 217 VAL A C 1
ATOM 1710 O O . VAL A 1 217 ? -6.913 3.909 5.177 1.00 92.56 217 VAL A O 1
ATOM 1713 N N . PHE A 1 218 ? -8.027 5.244 6.586 1.00 91.75 218 PHE A N 1
ATOM 1714 C CA . PHE A 1 218 ? -8.035 6.408 5.683 1.00 91.75 218 PHE A CA 1
ATOM 1715 C C . PHE A 1 218 ? -6.623 6.873 5.331 1.00 91.75 218 PHE A C 1
ATOM 1717 O O . PHE A 1 218 ? -6.328 7.189 4.182 1.00 91.75 218 PHE A O 1
ATOM 1724 N N . LEU A 1 219 ? -5.738 6.889 6.325 1.00 93.50 219 LEU A N 1
ATOM 1725 C CA . LEU A 1 219 ? -4.351 7.276 6.128 1.00 93.50 219 LEU A CA 1
ATOM 1726 C C . LEU A 1 219 ? -3.598 6.301 5.212 1.00 93.50 219 LEU A C 1
ATOM 1728 O O . LEU A 1 219 ? -2.770 6.738 4.419 1.00 93.50 219 LEU A O 1
ATOM 1732 N N . ALA A 1 220 ? -3.906 5.002 5.289 1.00 92.44 220 ALA A N 1
ATOM 1733 C CA . ALA A 1 220 ? -3.348 4.011 4.377 1.00 92.44 220 ALA A CA 1
ATOM 1734 C C . ALA A 1 220 ? -3.809 4.259 2.932 1.00 92.44 220 ALA A C 1
ATOM 1736 O O . ALA A 1 220 ? -2.988 4.179 2.024 1.00 92.44 220 ALA A O 1
ATOM 1737 N N . ILE A 1 221 ? -5.079 4.616 2.703 1.00 88.50 221 ILE A N 1
ATOM 1738 C CA . ILE A 1 221 ? -5.557 4.952 1.350 1.00 88.50 221 ILE A CA 1
ATOM 1739 C C . ILE A 1 221 ? -4.852 6.181 0.796 1.00 88.50 221 ILE A C 1
ATOM 1741 O O . ILE A 1 221 ? -4.388 6.140 -0.340 1.00 88.50 221 ILE A O 1
ATOM 1745 N N . ASP A 1 222 ? -4.815 7.269 1.567 1.00 90.75 222 ASP A N 1
ATOM 1746 C CA . ASP A 1 222 ? -4.222 8.537 1.135 1.00 90.75 222 ASP A CA 1
ATOM 1747 C C . ASP A 1 222 ? -2.758 8.323 0.722 1.00 90.75 222 ASP A C 1
ATOM 1749 O O . ASP A 1 222 ? -2.360 8.611 -0.409 1.00 90.75 222 ASP A O 1
ATOM 1753 N N . HIS A 1 223 ? -1.997 7.661 1.596 1.00 93.56 223 HIS A N 1
ATOM 1754 C CA . HIS A 1 223 ? -0.622 7.252 1.339 1.00 93.56 223 HIS A CA 1
ATOM 1755 C C . HIS A 1 223 ? -0.487 6.366 0.090 1.00 93.56 223 HIS A C 1
ATOM 1757 O O . HIS A 1 223 ? 0.341 6.630 -0.784 1.00 93.56 223 HIS A O 1
ATOM 1763 N N . ASN A 1 224 ? -1.300 5.314 -0.020 1.00 93.25 224 ASN A N 1
ATOM 1764 C CA . ASN A 1 224 ? -1.216 4.381 -1.139 1.00 93.25 224 ASN A CA 1
ATOM 1765 C C . ASN A 1 224 ? -1.586 5.045 -2.464 1.00 93.25 224 ASN A C 1
ATOM 1767 O O . ASN A 1 224 ? -0.936 4.780 -3.469 1.00 93.25 224 ASN A O 1
ATOM 1771 N N . SER A 1 225 ? -2.591 5.919 -2.472 1.00 91.69 225 SER A N 1
ATOM 1772 C CA . SER A 1 225 ? -3.025 6.649 -3.666 1.00 91.69 225 SER A CA 1
ATOM 1773 C C . SER A 1 225 ? -1.926 7.587 -4.158 1.00 91.69 225 SER A C 1
ATOM 1775 O O . SER A 1 225 ? -1.641 7.622 -5.355 1.00 91.69 225 SER A O 1
ATOM 1777 N N . TYR A 1 226 ? -1.254 8.281 -3.234 1.00 94.19 226 TYR A N 1
ATOM 1778 C CA . TYR A 1 226 ? -0.093 9.111 -3.545 1.00 94.19 226 TYR A CA 1
ATOM 1779 C C . TYR A 1 226 ? 1.030 8.290 -4.197 1.00 94.19 226 TYR A C 1
ATOM 1781 O O . TYR A 1 226 ? 1.450 8.592 -5.316 1.00 94.19 226 TYR A O 1
ATOM 1789 N N . HIS A 1 227 ? 1.463 7.202 -3.554 1.00 96.06 227 HIS A N 1
ATOM 1790 C CA . HIS A 1 227 ? 2.585 6.399 -4.048 1.00 96.06 227 HIS A CA 1
ATOM 1791 C C . HIS A 1 227 ? 2.248 5.546 -5.282 1.00 96.06 227 HIS A C 1
ATOM 1793 O O . HIS A 1 227 ? 3.131 5.281 -6.098 1.00 96.06 227 HIS A O 1
ATOM 1799 N N . LEU A 1 228 ? 0.988 5.148 -5.484 1.00 94.94 228 LEU A N 1
ATOM 1800 C CA . LEU A 1 228 ? 0.548 4.538 -6.745 1.00 94.94 228 LEU A CA 1
ATOM 1801 C C . LEU A 1 228 ? 0.528 5.559 -7.888 1.00 94.94 228 LEU A C 1
ATOM 1803 O O . LEU A 1 228 ? 0.903 5.216 -9.010 1.00 94.94 228 LEU A O 1
ATOM 1807 N N . GLY A 1 229 ? 0.169 6.815 -7.611 1.00 93.94 229 GLY A N 1
ATOM 1808 C CA . GLY A 1 229 ? 0.321 7.915 -8.564 1.00 93.94 229 GLY A CA 1
ATOM 1809 C C . GLY A 1 229 ? 1.784 8.125 -8.965 1.00 93.94 229 GLY A C 1
ATOM 1810 O O . GLY A 1 229 ? 2.091 8.175 -10.159 1.00 93.94 229 GLY A O 1
ATOM 1811 N N . GLU A 1 230 ? 2.697 8.163 -7.986 1.00 95.94 230 GLU A N 1
ATOM 1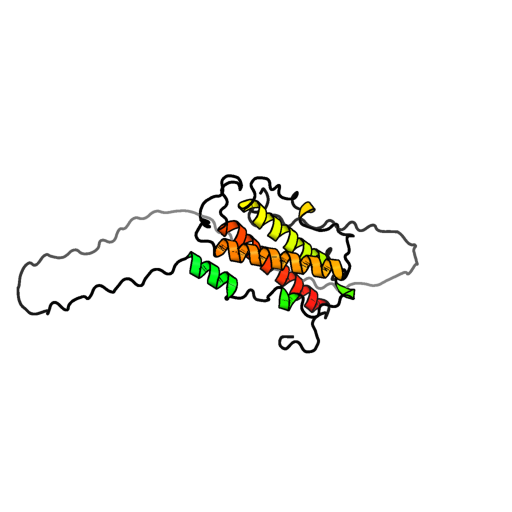812 C CA . GLU A 1 230 ? 4.147 8.212 -8.229 1.00 95.94 230 GLU A CA 1
ATOM 1813 C C . GLU A 1 230 ? 4.624 7.017 -9.065 1.00 95.94 230 GLU A C 1
ATOM 1815 O O . GLU A 1 230 ? 5.326 7.190 -10.061 1.00 95.94 230 GLU A O 1
ATOM 1820 N N . PHE A 1 231 ? 4.201 5.801 -8.718 1.00 97.06 231 PHE A N 1
ATOM 1821 C CA . PHE A 1 231 ? 4.516 4.601 -9.488 1.00 97.06 231 PHE A CA 1
ATOM 1822 C C . PHE A 1 231 ? 4.061 4.737 -10.948 1.00 97.06 231 PHE A C 1
ATOM 1824 O O . PHE A 1 231 ? 4.835 4.479 -11.875 1.00 97.06 231 PHE A O 1
ATOM 1831 N N . GLY A 1 232 ? 2.816 5.169 -11.160 1.00 95.12 232 GLY A N 1
ATOM 1832 C CA . GLY A 1 232 ? 2.210 5.296 -12.480 1.00 95.12 232 GLY A CA 1
ATOM 1833 C C . GLY A 1 232 ? 2.915 6.321 -13.369 1.00 95.12 232 GLY A C 1
ATOM 1834 O O . GLY A 1 232 ? 3.208 6.019 -14.532 1.00 95.12 232 GLY A O 1
ATOM 1835 N N . ILE A 1 233 ? 3.246 7.504 -12.833 1.00 95.50 233 ILE A N 1
ATOM 1836 C CA . ILE A 1 233 ? 3.964 8.529 -13.604 1.00 95.50 233 ILE A CA 1
ATOM 1837 C C . ILE A 1 233 ? 5.399 8.095 -13.916 1.00 95.50 233 ILE A C 1
ATOM 1839 O O . ILE A 1 233 ? 5.848 8.253 -15.049 1.00 95.50 233 ILE A O 1
ATOM 1843 N N . LEU A 1 234 ? 6.110 7.461 -12.978 1.00 96.62 234 LEU A N 1
ATOM 1844 C CA . LEU A 1 234 ? 7.459 6.952 -13.243 1.00 96.62 234 LEU A CA 1
ATOM 1845 C C . LEU A 1 234 ? 7.436 5.859 -14.316 1.00 96.62 234 LEU A C 1
ATOM 1847 O O . LEU A 1 234 ? 8.251 5.881 -15.243 1.00 96.62 234 LEU A O 1
ATOM 1851 N N . ARG A 1 235 ? 6.441 4.967 -14.264 1.00 96.19 235 ARG A N 1
ATOM 1852 C CA . ARG A 1 235 ? 6.213 3.941 -15.289 1.00 96.19 235 ARG A CA 1
ATOM 1853 C C . ARG A 1 235 ? 5.973 4.573 -16.665 1.00 96.19 235 ARG A C 1
ATOM 1855 O O . ARG A 1 235 ? 6.534 4.091 -17.651 1.00 96.19 235 ARG A O 1
ATOM 1862 N N . GLN A 1 236 ? 5.216 5.674 -16.724 1.00 94.81 236 GLN A N 1
ATOM 1863 C CA . GLN A 1 236 ? 4.994 6.455 -17.947 1.00 94.81 236 GLN A CA 1
ATOM 1864 C C . GLN A 1 236 ? 6.295 7.057 -18.483 1.00 94.81 236 GLN A C 1
ATOM 1866 O O . GLN A 1 236 ? 6.620 6.865 -19.652 1.00 94.81 236 GLN A O 1
ATOM 1871 N N . THR A 1 237 ? 7.076 7.730 -17.634 1.00 96.06 237 THR A N 1
ATOM 1872 C CA . THR A 1 237 ? 8.329 8.384 -18.060 1.00 96.06 237 THR A CA 1
ATOM 1873 C C . THR A 1 237 ? 9.383 7.404 -18.570 1.00 96.06 237 THR A C 1
ATOM 1875 O O . THR A 1 237 ? 10.226 7.771 -19.384 1.00 96.06 237 THR A O 1
ATOM 1878 N N . MET A 1 238 ? 9.328 6.150 -18.119 1.00 96.06 238 MET A N 1
ATOM 1879 C CA . MET A 1 238 ? 10.227 5.084 -18.558 1.00 96.06 238 MET A CA 1
ATOM 1880 C C . MET A 1 238 ? 9.661 4.247 -19.714 1.00 96.06 238 MET A C 1
ATOM 1882 O O . MET A 1 238 ? 10.300 3.278 -20.120 1.00 96.06 238 MET A O 1
ATOM 1886 N N . ASN A 1 239 ? 8.489 4.612 -20.250 1.00 95.50 239 ASN A N 1
ATOM 1887 C CA . ASN A 1 239 ? 7.800 3.895 -21.325 1.00 95.50 239 ASN A CA 1
ATOM 1888 C C . ASN A 1 239 ? 7.582 2.399 -21.008 1.00 95.50 239 ASN A C 1
ATOM 1890 O O . ASN A 1 239 ? 7.819 1.524 -21.840 1.00 95.50 239 ASN A O 1
ATOM 1894 N N . LEU A 1 240 ? 7.174 2.104 -19.767 1.00 96.00 240 LEU A N 1
ATOM 1895 C CA . LEU A 1 240 ? 6.993 0.739 -19.251 1.00 96.00 240 LEU A CA 1
ATOM 1896 C C . LEU A 1 240 ? 5.519 0.290 -19.220 1.00 96.00 240 LEU A C 1
ATOM 1898 O O . LEU A 1 240 ? 5.197 -0.763 -18.664 1.00 96.00 240 LEU A O 1
ATOM 1902 N N . TRP A 1 241 ? 4.601 1.088 -19.766 1.00 94.69 241 TRP A N 1
ATOM 1903 C CA . TRP A 1 241 ? 3.220 0.666 -20.018 1.00 94.69 241 TRP A CA 1
ATOM 1904 C C . TRP A 1 241 ? 3.143 -0.206 -21.279 1.00 94.69 241 TRP A C 1
ATOM 1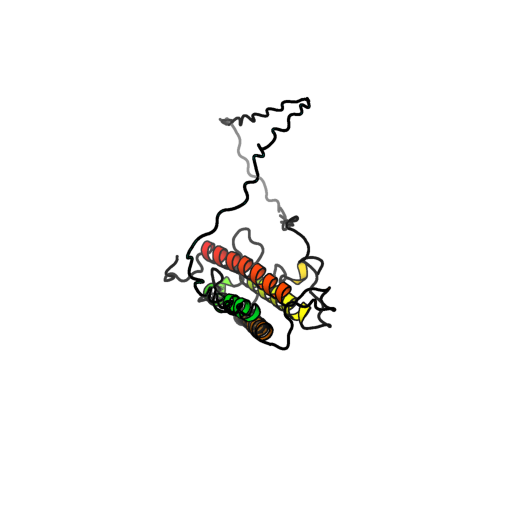906 O O . TRP A 1 241 ? 3.947 -0.025 -22.197 1.00 94.69 241 TRP A O 1
ATOM 1916 N N . PRO A 1 242 ? 2.198 -1.159 -21.357 1.00 88.12 242 PRO A N 1
ATOM 1917 C CA . PRO A 1 242 ? 2.026 -1.957 -22.560 1.00 88.12 242 PRO A CA 1
ATOM 1918 C C . PRO A 1 242 ? 1.531 -1.066 -23.709 1.00 88.12 242 PRO A C 1
ATOM 1920 O O . PRO A 1 242 ? 0.703 -0.177 -23.516 1.00 88.12 242 PRO A O 1
ATOM 1923 N N . ARG A 1 243 ? 2.033 -1.310 -24.927 1.00 80.56 243 ARG A N 1
ATOM 1924 C CA . ARG A 1 243 ? 1.766 -0.463 -26.110 1.00 80.56 243 ARG A CA 1
ATOM 1925 C C . ARG A 1 243 ? 0.290 -0.370 -26.506 1.00 80.56 243 ARG A C 1
ATOM 1927 O O . ARG A 1 243 ? -0.082 0.540 -27.231 1.00 80.56 243 ARG A O 1
ATOM 1934 N N . ASN A 1 244 ? -0.529 -1.327 -26.084 1.00 80.38 244 ASN A N 1
ATOM 1935 C CA . ASN A 1 244 ? -1.957 -1.412 -26.383 1.00 80.38 244 ASN A CA 1
ATOM 1936 C C . ASN A 1 244 ? -2.847 -0.859 -25.254 1.00 80.38 244 ASN A C 1
ATOM 1938 O O . ASN A 1 244 ? -4.054 -1.113 -25.258 1.00 80.38 244 ASN A O 1
ATOM 1942 N N . ARG A 1 245 ? -2.283 -0.135 -24.278 1.00 78.62 245 ARG A N 1
ATOM 1943 C CA . ARG A 1 245 ? -3.074 0.550 -23.252 1.00 78.62 245 ARG A CA 1
ATOM 1944 C C . ARG A 1 245 ? -3.934 1.636 -23.909 1.00 78.62 245 ARG A C 1
ATOM 1946 O O . ARG A 1 245 ? -3.417 2.464 -24.647 1.00 78.62 245 ARG A O 1
ATOM 1953 N N . LYS A 1 246 ? -5.241 1.625 -23.631 1.00 65.12 246 LYS A N 1
ATOM 1954 C CA . LYS A 1 246 ? -6.231 2.511 -24.272 1.00 65.12 246 LYS A CA 1
ATOM 1955 C C . LYS A 1 246 ? -6.157 3.980 -23.827 1.00 65.12 246 LYS A C 1
ATOM 1957 O O . LYS A 1 246 ? -6.700 4.828 -24.520 1.00 65.12 246 LYS A O 1
ATOM 1962 N N . ASP A 1 247 ? -5.456 4.260 -22.729 1.00 62.41 247 ASP A N 1
ATOM 1963 C CA . ASP A 1 247 ? -5.419 5.576 -22.070 1.00 62.41 247 ASP A CA 1
ATOM 1964 C C . ASP A 1 247 ? -4.025 6.236 -22.128 1.00 62.41 247 ASP A C 1
ATOM 1966 O O . ASP A 1 247 ? -3.702 7.075 -21.286 1.00 62.41 247 ASP A O 1
ATOM 1970 N N . ALA A 1 248 ? -3.167 5.780 -23.050 1.00 49.88 248 ALA A N 1
ATOM 1971 C CA . ALA A 1 248 ? -1.805 6.285 -23.242 1.00 49.88 248 ALA A CA 1
ATOM 1972 C C . ALA A 1 248 ? -1.747 7.469 -24.217 1.00 49.88 248 ALA A C 1
ATOM 1974 O O . ALA A 1 248 ? -2.477 7.437 -25.233 1.00 49.88 248 ALA A O 1
#

pLDDT: mean 73.29, std 26.85, range [28.23, 98.75]

Radius of gyration: 31.36 Å; Cα contacts (8 Å, |Δi|>4): 150; chains: 1; bounding box: 107×72×51 Å

Solvent-accessible surface area (backbone atoms only — not comparable to full-atom values): 16555 Å² total; per-residue (Å²): 125,85,60,95,74,59,74,100,77,76,88,78,79,80,83,77,81,79,81,84,80,91,80,82,90,81,90,87,85,83,90,85,89,89,86,82,87,82,83,81,84,84,81,84,84,82,87,81,87,82,86,89,81,90,85,88,80,87,83,80,82,88,85,79,77,92,79,81,88,84,88,88,80,87,77,78,84,68,80,75,69,72,76,74,74,72,78,76,75,57,62,57,58,53,51,46,44,45,74,75,71,57,74,62,102,64,50,74,65,68,68,55,54,81,53,56,71,92,46,39,66,43,55,57,91,97,43,83,53,24,57,48,39,52,51,43,26,44,32,46,50,41,51,43,42,53,36,45,61,73,33,87,82,59,75,75,67,57,83,71,70,58,43,44,66,60,80,86,63,76,74,51,75,66,50,54,50,50,43,54,52,50,42,52,53,51,52,52,50,51,51,51,54,59,65,37,88,88,51,68,43,76,47,58,31,78,82,36,82,53,40,22,48,48,58,37,53,54,51,39,49,55,52,41,52,52,53,50,49,52,50,47,51,53,34,54,77,66,67,52,61,64,92,81,54,91,89,115